Protein 9FVP (pdb70)

Foldseek 3Di:
DVCQPPDLVVLCVVLVVCVVVVNLVSNLVSLLSNLVVPDADDPVSLVSNVVSLCVVLVVLLVVLVVLVVVVVVVCPDCVSVVVSVVSLVVSLVSLVSLLVSVVVPHLVVDDALLSNLSSLLSQLVSLLSVLVPDDDDVNVVSLVSSVVSLVVSQVSCVVHHQLLPLSNLVSLLVVLVSCVPRVVRNVVSLVSLVVSLVSNVVCLVVDDPVSNVSSVVSSVVSVVVNVVSD/DDDPDDD

Radius of gyration: 18.47 Å; Cα contacts (8 Å, |Δi|>4): 265; chains: 2; bounding box: 43×52×44 Å

Structure (mmCIF, N/CA/C/O backbone):
data_9FVP
#
_entry.id   9FVP
#
_cell.length_a   82.304
_cell.length_b   112.491
_cell.length_c   62.612
_cell.angle_alpha   90.00
_cell.angle_beta   90.00
_cell.angle_gamma   90.00
#
_symmetry.space_group_name_H-M   'C 2 2 21'
#
loop_
_entity.id
_entity.type
_entity.pdbx_description
1 polymer '14-3-3 protein sigma'
2 polymer 'Microtubule-associated protein tau'
3 non-polymer 1-(3-bromanyl-4-methyl-phenyl)-2-(4-methylphenyl)imidazole
4 water water
#
loop_
_atom_site.group_PDB
_atom_site.id
_atom_site.type_symbol
_atom_site.label_atom_id
_atom_site.label_alt_id
_atom_site.label_comp_id
_atom_site.label_asym_id
_atom_site.label_entity_id
_atom_site.label_seq_id
_atom_site.pdbx_PDB_ins_code
_atom_site.Cartn_x
_atom_site.Cartn_y
_atom_site.Cartn_z
_atom_site.occupancy
_atom_site.B_iso_or_equiv
_atom_site.auth_seq_id
_atom_site.auth_comp_id
_atom_site.auth_asym_id
_atom_site.auth_atom_id
_atom_site.pdbx_PDB_model_num
ATOM 1 N N . GLY A 1 1 ? 44.051 12.817 -3.353 1.00 53.72 -4 GLY A N 1
ATOM 2 C CA . GLY A 1 1 ? 45.006 12.240 -4.279 1.00 47.29 -4 GLY A CA 1
ATOM 3 C C . GLY A 1 1 ? 44.325 11.537 -5.447 1.00 40.60 -4 GLY A C 1
ATOM 4 O O . GLY A 1 1 ? 44.608 11.892 -6.590 1.00 35.85 -4 GLY A O 1
ATOM 5 N N . ALA A 1 2 ? 43.414 10.582 -5.145 1.00 34.81 -3 ALA A N 1
ATOM 6 C CA . ALA A 1 2 ? 42.992 9.575 -6.108 1.00 34.83 -3 ALA A CA 1
ATOM 7 C C . ALA A 1 2 ? 42.268 10.131 -7.340 1.00 28.25 -3 ALA A C 1
ATOM 8 O O . ALA A 1 2 ? 42.374 9.581 -8.446 1.00 30.53 -3 ALA A O 1
ATOM 10 N N . MET A 1 3 ? 41.558 11.253 -7.164 1.00 25.01 -2 MET A N 1
ATOM 11 C CA . MET A 1 3 ? 40.840 11.861 -8.268 1.00 22.61 -2 MET A CA 1
ATOM 12 C C . MET A 1 3 ? 41.603 13.024 -8.875 1.00 20.32 -2 MET A C 1
ATOM 13 O O . MET A 1 3 ? 41.070 13.781 -9.705 1.00 19.74 -2 MET A O 1
ATOM 18 N N . GLY A 1 4 ? 42.858 13.192 -8.438 1.00 20.51 -1 GLY A N 1
ATOM 19 C CA . GLY A 1 4 ? 43.668 14.306 -8.894 1.00 19.26 -1 GLY A CA 1
ATOM 20 C C . GLY A 1 4 ? 43.876 14.449 -10.400 1.00 20.31 -1 GLY A C 1
ATOM 21 O O . GLY A 1 4 ? 44.098 15.560 -10.916 1.00 19.97 -1 GLY A O 1
ATOM 22 N N . SER A 1 5 ? 43.811 13.311 -11.100 1.00 18.64 0 SER A N 1
ATOM 23 C CA . SER A 1 5 ? 44.044 13.329 -12.540 1.00 17.03 0 SER A CA 1
ATOM 24 C C . SER A 1 5 ? 42.782 13.519 -13.367 1.00 17.10 0 SER A C 1
ATOM 25 O O . SER A 1 5 ? 42.863 13.670 -14.582 1.00 17.67 0 SER A O 1
ATOM 28 N N . MET A 1 6 ? 41.598 13.542 -12.737 1.00 15.22 1 MET A N 1
ATOM 29 C CA . MET A 1 6 ? 40.367 13.642 -13.496 1.00 14.94 1 MET A CA 1
ATOM 30 C C . MET A 1 6 ? 39.915 15.098 -13.534 1.00 14.33 1 MET A C 1
ATOM 31 O O . MET A 1 6 ? 39.972 15.786 -12.510 1.00 16.44 1 MET A O 1
ATOM 36 N N . GLU A 1 7 ? 39.446 15.556 -14.694 1.00 14.74 2 GLU A N 1
ATOM 37 C CA . GLU A 1 7 ? 38.853 16.879 -14.834 1.00 16.26 2 GLU A CA 1
ATOM 38 C C . GLU A 1 7 ? 37.733 17.153 -13.836 1.00 15.02 2 GLU A C 1
ATOM 39 O O . GLU A 1 7 ? 36.920 16.291 -13.550 1.00 14.92 2 GLU A O 1
ATOM 45 N N . ARG A 1 8 ? 37.686 18.380 -13.325 1.00 16.03 3 ARG A N 1
ATOM 46 C CA . ARG A 1 8 ? 36.604 18.778 -12.441 1.00 15.01 3 ARG A CA 1
ATOM 47 C C . ARG A 1 8 ? 35.243 18.484 -13.056 1.00 15.28 3 ARG A C 1
ATOM 48 O O . ARG A 1 8 ? 34.360 17.949 -12.363 1.00 15.08 3 ARG A O 1
ATOM 56 N N . ALA A 1 9 ? 35.028 18.861 -14.327 1.00 15.40 4 ALA A N 1
ATOM 57 C CA . ALA A 1 9 ? 33.734 18.658 -14.960 1.00 16.45 4 ALA A CA 1
ATOM 58 C C . ALA A 1 9 ? 33.389 17.173 -15.058 1.00 14.79 4 ALA A C 1
ATOM 59 O O . ALA A 1 9 ? 32.216 16.811 -14.931 1.00 16.07 4 ALA A O 1
ATOM 61 N N . SER A 1 10 ? 34.387 16.323 -15.305 1.00 14.50 5 SER A N 1
ATOM 62 C CA . SER A 1 10 ? 34.201 14.884 -15.370 1.00 15.06 5 SER A CA 1
ATOM 63 C C . SER A 1 10 ? 33.799 14.322 -14.006 1.00 14.07 5 SER A C 1
ATOM 64 O O . SER A 1 10 ? 32.949 13.434 -13.940 1.00 14.45 5 SER A O 1
ATOM 67 N N . LEU A 1 11 ? 34.427 14.800 -12.944 1.00 14.13 6 LEU A N 1
ATOM 68 C CA . LEU A 1 11 ? 34.051 14.421 -11.581 1.00 13.79 6 LEU A CA 1
ATOM 69 C C . LEU A 1 11 ? 32.592 14.735 -11.295 1.00 14.02 6 LEU A C 1
ATOM 70 O O . LEU A 1 11 ? 31.894 13.922 -10.720 1.00 14.44 6 LEU A O 1
ATOM 75 N N . ILE A 1 12 ? 32.141 15.927 -11.667 1.00 14.78 7 ILE A N 1
ATOM 76 C CA . ILE A 1 12 ? 30.754 16.307 -11.411 1.00 15.29 7 ILE A CA 1
ATOM 77 C C . ILE A 1 12 ? 29.826 15.439 -12.247 1.00 14.64 7 ILE A C 1
ATOM 78 O O . ILE A 1 12 ? 28.808 14.970 -11.735 1.00 14.79 7 ILE A O 1
ATOM 83 N N . GLN A 1 13 ? 30.173 15.256 -13.524 1.00 14.75 8 GLN A N 1
ATOM 84 C CA . GLN A 1 13 ? 29.378 14.377 -14.390 1.00 15.48 8 GLN A CA 1
ATOM 85 C C . GLN A 1 13 ? 29.251 12.958 -13.811 1.00 16.28 8 GLN A C 1
ATOM 86 O O . GLN A 1 13 ? 28.152 12.400 -13.718 1.00 17.11 8 GLN A O 1
ATOM 92 N N . LYS A 1 14 ? 30.363 12.421 -13.321 1.00 15.15 9 LYS A N 1
ATOM 93 C CA . LYS A 1 14 ? 30.362 11.092 -12.741 1.00 14.73 9 LYS A CA 1
ATOM 94 C C . LYS A 1 14 ? 29.635 11.021 -11.402 1.00 14.61 9 LYS A C 1
ATOM 95 O O . LYS A 1 14 ? 28.987 10.010 -11.106 1.00 15.40 9 LYS A O 1
ATOM 101 N N . ALA A 1 15 ? 29.689 12.106 -10.625 1.00 14.53 10 ALA A N 1
ATOM 102 C CA . ALA A 1 15 ? 28.895 12.143 -9.407 1.00 14.08 10 ALA A CA 1
ATOM 103 C C . ALA A 1 15 ? 27.412 12.005 -9.742 1.00 14.89 10 ALA A C 1
ATOM 104 O O . ALA A 1 15 ? 26.675 11.327 -9.027 1.00 14.71 10 ALA A O 1
ATOM 106 N N . LYS A 1 16 ? 26.970 12.683 -10.799 1.00 14.41 11 LYS A N 1
ATOM 107 C CA . LYS A 1 16 ? 25.557 12.595 -11.158 1.00 14.92 11 LYS A CA 1
ATOM 108 C C . LYS A 1 16 ? 25.209 11.182 -11.608 1.00 15.31 11 LYS A C 1
ATOM 109 O O . LYS A 1 16 ? 24.117 10.682 -11.325 1.00 17.14 11 LYS A O 1
ATOM 115 N N . LEU A 1 17 ? 26.096 10.560 -12.394 1.00 15.19 12 LEU A N 1
ATOM 116 C CA . LEU A 1 17 ? 25.902 9.168 -12.810 1.00 16.22 12 LEU A CA 1
ATOM 117 C C . LEU A 1 17 ? 25.840 8.228 -11.609 1.00 17.37 12 LEU A C 1
ATOM 118 O O . LEU A 1 17 ? 24.993 7.369 -11.558 1.00 17.00 12 LEU A O 1
ATOM 123 N N . ALA A 1 18 ? 26.716 8.427 -10.629 1.00 15.57 13 ALA A N 1
ATOM 124 C CA . ALA A 1 18 ? 26.772 7.588 -9.451 1.00 15.17 13 ALA A CA 1
ATOM 125 C C . ALA A 1 18 ? 25.483 7.746 -8.660 1.00 16.68 13 ALA A C 1
ATOM 126 O O . ALA A 1 18 ? 24.955 6.758 -8.128 1.00 17.76 13 ALA A O 1
ATOM 128 N N . GLU A 1 19 ? 24.939 8.961 -8.595 1.00 16.75 14 GLU A N 1
ATOM 129 C CA . GLU A 1 19 ? 23.663 9.191 -7.923 1.00 16.81 14 GLU A CA 1
ATOM 130 C C . GLU A 1 19 ? 22.591 8.334 -8.638 1.00 18.83 14 GLU A C 1
ATOM 131 O O . GLU A 1 19 ? 21.792 7.637 -7.984 1.00 22.02 14 GLU A O 1
ATOM 137 N N . GLN A 1 20 ? 22.538 8.392 -9.969 1.00 19.09 15 GLN A N 1
ATOM 138 C CA . GLN A 1 20 ? 21.518 7.643 -10.699 1.00 20.31 15 GLN A CA 1
ATOM 139 C C . GLN A 1 20 ? 21.648 6.148 -10.439 1.00 20.40 15 GLN A C 1
ATOM 140 O O . GLN A 1 20 ? 20.631 5.433 -10.421 1.00 23.48 15 GLN A O 1
ATOM 146 N N . ALA A 1 21 ? 22.883 5.666 -10.295 1.00 18.40 16 ALA A N 1
ATOM 147 C CA . ALA A 1 21 ? 23.201 4.263 -10.059 1.00 18.21 16 ALA A CA 1
ATOM 148 C C . ALA A 1 21 ? 23.125 3.846 -8.583 1.00 19.49 16 ALA A C 1
ATOM 149 O O . ALA A 1 21 ? 23.380 2.686 -8.265 1.00 21.53 16 ALA A O 1
ATOM 151 N N . GLU A 1 22 ? 22.761 4.780 -7.721 1.00 20.13 17 GLU A N 1
ATOM 152 C CA . GLU A 1 22 ? 22.736 4.565 -6.275 1.00 20.53 17 GLU A CA 1
ATOM 153 C C . GLU A 1 22 ? 24.048 4.069 -5.696 1.00 19.30 17 GLU A C 1
ATOM 154 O O . GLU A 1 22 ? 24.087 3.299 -4.718 1.00 20.65 17 GLU A O 1
ATOM 160 N N . ARG A 1 23 ? 25.145 4.600 -6.264 1.00 17.49 18 ARG A N 1
ATOM 161 C CA . ARG A 1 23 ? 26.497 4.298 -5.849 1.00 17.22 18 ARG A CA 1
ATOM 162 C C . ARG A 1 23 ? 27.017 5.497 -5.061 1.00 17.21 18 ARG A C 1
ATOM 163 O O . ARG A 1 23 ? 27.853 6.284 -5.514 1.00 16.78 18 ARG A O 1
ATOM 171 N N . TYR A 1 24 ? 26.528 5.628 -3.832 1.00 16.66 19 TYR A N 1
ATOM 172 C CA . TYR A 1 24 ? 26.836 6.821 -3.066 1.00 16.03 19 TYR A CA 1
ATOM 173 C C . TYR A 1 24 ? 28.278 6.957 -2.572 1.00 16.00 19 TYR A C 1
ATOM 174 O O . TYR A 1 24 ? 28.775 8.063 -2.434 1.00 15.31 19 TYR A O 1
ATOM 183 N N . GLU A 1 25 ? 28.972 5.842 -2.290 1.00 15.72 20 GLU A N 1
ATOM 184 C CA . GLU A 1 25 ? 30.372 5.878 -1.900 1.00 17.00 20 GLU A CA 1
ATOM 185 C C . GLU A 1 25 ? 31.131 6.503 -3.088 1.00 15.31 20 GLU A C 1
ATOM 186 O O . GLU A 1 25 ? 31.985 7.364 -2.894 1.00 15.46 20 GLU A O 1
ATOM 192 N N . ASP A 1 26 ? 30.869 6.014 -4.302 1.00 14.77 21 ASP A N 1
ATOM 193 C CA . ASP A 1 26 ? 31.529 6.569 -5.484 1.00 14.19 21 ASP A CA 1
ATOM 194 C C . ASP A 1 26 ? 31.177 8.047 -5.643 1.00 14.43 21 ASP A C 1
ATOM 195 O O . ASP A 1 26 ? 32.017 8.893 -5.962 1.00 14.86 21 ASP A O 1
ATOM 200 N N . MET A 1 27 ? 29.896 8.355 -5.467 1.00 14.26 22 MET A N 1
ATOM 201 C CA . MET A 1 27 ? 29.461 9.740 -5.584 1.00 14.17 22 MET A CA 1
ATOM 202 C C . MET A 1 27 ? 30.264 10.650 -4.663 1.00 14.51 22 MET A C 1
ATOM 203 O O . MET A 1 27 ? 30.685 11.734 -5.042 1.00 12.80 22 MET A O 1
ATOM 208 N N . ALA A 1 28 ? 30.414 10.237 -3.412 1.00 13.84 23 ALA A N 1
ATOM 209 C CA . ALA A 1 28 ? 31.122 11.011 -2.412 1.00 13.92 23 ALA A CA 1
ATOM 210 C C . ALA A 1 28 ? 32.591 11.177 -2.789 1.00 14.56 23 ALA A C 1
ATOM 211 O O . ALA A 1 28 ? 33.133 12.270 -2.671 1.00 14.61 23 ALA A O 1
ATOM 213 N N . ALA A 1 29 ? 33.226 10.116 -3.302 1.00 13.52 24 ALA A N 1
ATOM 214 C CA . ALA A 1 29 ? 34.612 10.194 -3.732 1.00 14.99 24 ALA A CA 1
ATOM 215 C C . ALA A 1 29 ? 34.782 11.161 -4.901 1.00 15.25 24 ALA A C 1
ATOM 216 O O . ALA A 1 29 ? 35.735 11.946 -4.948 1.00 14.42 24 ALA A O 1
ATOM 218 N N . PHE A 1 30 ? 33.842 11.140 -5.843 1.00 13.76 25 PHE A N 1
ATOM 219 C CA . PHE A 1 30 ? 33.866 12.064 -6.959 1.00 14.11 25 PHE A CA 1
ATOM 220 C C . PHE A 1 30 ? 33.728 13.506 -6.464 1.00 14.76 25 PHE A C 1
ATOM 221 O O . PHE A 1 30 ? 34.449 14.407 -6.941 1.00 14.10 25 PHE A O 1
ATOM 229 N N . MET A 1 31 ? 32.739 13.745 -5.579 1.00 13.83 26 MET A N 1
ATOM 230 C CA . MET A 1 31 ? 32.543 15.107 -5.090 1.00 14.07 26 MET A CA 1
ATOM 231 C C . MET A 1 31 ? 33.710 15.593 -4.223 1.00 13.25 26 MET A C 1
ATOM 232 O O . MET A 1 31 ? 34.021 16.789 -4.243 1.00 15.09 26 MET A O 1
ATOM 237 N N . LYS A 1 32 ? 34.326 14.725 -3.413 1.00 13.90 27 LYS A N 1
ATOM 238 C CA . LYS A 1 32 ? 35.533 15.092 -2.688 1.00 14.72 27 LYS A CA 1
ATOM 239 C C . LYS A 1 32 ? 36.606 15.519 -3.689 1.00 15.07 27 LYS A C 1
ATOM 240 O O . LYS A 1 32 ? 37.244 16.532 -3.479 1.00 15.99 27 LYS A O 1
ATOM 246 N N . GLY A 1 33 ? 36.781 14.735 -4.755 1.00 15.59 28 GLY A N 1
ATOM 247 C CA . GLY A 1 33 ? 37.732 15.086 -5.782 1.00 14.09 28 GLY A CA 1
ATOM 248 C C . GLY A 1 33 ? 37.438 16.467 -6.338 1.00 14.40 28 GLY A C 1
ATOM 249 O O . GLY A 1 33 ? 38.336 17.276 -6.571 1.00 15.80 28 GLY A O 1
ATOM 250 N N . ALA A 1 34 ? 36.153 16.748 -6.583 1.00 13.48 29 ALA A N 1
ATOM 251 C CA . ALA A 1 34 ? 35.789 18.034 -7.152 1.00 14.14 29 ALA A CA 1
ATOM 252 C C . ALA A 1 34 ? 36.101 19.175 -6.195 1.00 14.48 29 ALA A C 1
ATOM 253 O O . ALA A 1 34 ? 36.619 20.215 -6.594 1.00 15.15 29 ALA A O 1
ATOM 255 N N . VAL A 1 35 ? 35.791 18.991 -4.907 1.00 14.45 30 VAL A N 1
ATOM 256 C CA . VAL A 1 35 ? 36.097 20.012 -3.908 1.00 14.88 30 VAL A CA 1
ATOM 257 C C . VAL A 1 35 ? 37.599 20.265 -3.878 1.00 15.27 30 VAL A C 1
ATOM 258 O O . VAL A 1 35 ? 38.038 21.416 -3.809 1.00 17.05 30 VAL A O 1
ATOM 262 N N . GLU A 1 36 ? 38.392 19.189 -3.970 1.00 15.16 31 GLU A N 1
ATOM 263 C CA . GLU A 1 36 ? 39.844 19.315 -3.860 1.00 15.78 31 GLU A CA 1
ATOM 264 C C . GLU A 1 36 ? 40.459 19.998 -5.072 1.00 16.52 31 GLU A C 1
ATOM 265 O O . GLU A 1 36 ? 41.616 20.397 -5.035 1.00 16.31 31 GLU A O 1
ATOM 271 N N . LYS A 1 37 ? 39.687 20.279 -6.108 1.00 15.57 32 LYS A N 1
ATOM 272 C CA . LYS A 1 37 ? 40.182 21.104 -7.199 1.00 15.08 32 LYS A CA 1
ATOM 273 C C . LYS A 1 37 ? 40.375 22.557 -6.799 1.00 16.03 32 LYS A C 1
ATOM 274 O O . LYS A 1 37 ? 41.060 23.308 -7.485 1.00 17.35 32 LYS A O 1
ATOM 280 N N . GLY A 1 38 ? 39.723 22.954 -5.697 1.00 16.55 33 GLY A N 1
ATOM 281 C CA . GLY A 1 38 ? 40.025 24.243 -5.082 1.00 16.75 33 GLY A CA 1
ATOM 282 C C . GLY A 1 38 ? 39.083 25.378 -5.464 1.00 18.94 33 GLY A C 1
ATOM 283 O O . GLY A 1 38 ? 39.188 26.472 -4.896 1.00 19.95 33 GLY A O 1
ATOM 284 N N . GLU A 1 39 ? 38.195 25.151 -6.427 1.00 17.67 34 GLU A N 1
ATOM 285 C CA . GLU A 1 39 ? 37.221 26.161 -6.787 1.00 17.95 34 GLU A CA 1
ATOM 286 C C . GLU A 1 39 ? 35.977 26.061 -5.911 1.00 18.38 34 GLU A C 1
ATOM 287 O O . GLU A 1 39 ? 35.629 24.985 -5.437 1.00 19.48 34 GLU A O 1
ATOM 293 N N . GLU A 1 40 ? 35.267 27.181 -5.796 1.00 19.32 35 GLU A N 1
ATOM 294 C CA . GLU A 1 40 ? 33.985 27.244 -5.107 1.00 18.75 35 GLU A CA 1
ATOM 295 C C . GLU A 1 40 ? 33.021 26.290 -5.815 1.00 18.38 35 GLU A C 1
ATOM 296 O O . GLU A 1 40 ? 33.191 25.938 -6.985 1.00 18.55 35 GLU A O 1
ATOM 302 N N . LEU A 1 41 ? 32.017 25.841 -5.070 1.00 16.55 36 LEU A N 1
ATOM 303 C CA . LEU A 1 41 ? 30.978 25.001 -5.620 1.00 17.02 36 LEU A CA 1
ATOM 304 C C . LEU A 1 41 ? 29.747 25.840 -5.930 1.00 16.45 36 LEU A C 1
ATOM 305 O O . LEU A 1 41 ? 29.340 26.725 -5.157 1.00 17.54 36 LEU A O 1
ATOM 310 N N . SER A 1 42 ? 29.101 25.512 -7.028 1.00 15.82 37 SER A N 1
ATOM 311 C CA . SER A 1 42 ? 27.825 26.102 -7.341 1.00 15.46 37 SER A CA 1
ATOM 312 C C . SER A 1 42 ? 26.727 25.514 -6.449 1.00 15.50 37 SER A C 1
ATOM 313 O O . SER A 1 42 ? 26.889 24.520 -5.759 1.00 14.90 37 SER A O 1
ATOM 316 N N . CYS A 1 43 ? 25.508 26.038 -6.566 1.00 15.19 38 CYS A N 1
ATOM 317 C CA . CYS A 1 43 ? 24.386 25.542 -5.816 1.00 16.08 38 CYS A CA 1
ATOM 318 C C . CYS A 1 43 ? 24.116 24.066 -6.085 1.00 15.01 38 CYS A C 1
ATOM 319 O O . CYS A 1 43 ? 23.960 23.251 -5.157 1.00 17.30 38 CYS A O 1
ATOM 322 N N . GLU A 1 44 ? 24.076 23.692 -7.359 1.00 15.46 39 GLU A N 1
ATOM 323 C CA . GLU A 1 44 ? 23.862 22.293 -7.731 1.00 17.60 39 GLU A CA 1
ATOM 324 C C . GLU A 1 44 ? 24.981 21.413 -7.194 1.00 14.97 39 GLU A C 1
ATOM 325 O O . GLU A 1 44 ? 24.731 20.317 -6.694 1.00 14.59 39 GLU A O 1
ATOM 331 N N . GLU A 1 45 ? 26.229 21.881 -7.279 1.00 13.77 40 GLU A N 1
ATOM 332 C CA . GLU A 1 45 ? 27.357 21.091 -6.809 1.00 13.82 40 GLU A CA 1
ATOM 333 C C . GLU A 1 45 ? 27.312 20.895 -5.285 1.00 14.44 40 GLU A C 1
ATOM 334 O O . GLU A 1 45 ? 27.672 19.829 -4.777 1.00 15.21 40 GLU A O 1
ATOM 340 N N . ARG A 1 46 ? 26.912 21.942 -4.561 1.00 14.10 41 ARG A N 1
ATOM 341 C CA . ARG A 1 46 ? 26.795 21.800 -3.109 1.00 15.86 41 ARG A CA 1
ATOM 342 C C . ARG A 1 46 ? 25.769 20.736 -2.767 1.00 15.16 41 ARG A C 1
ATOM 343 O O . ARG A 1 46 ? 25.947 19.947 -1.832 1.00 15.06 41 ARG A O 1
ATOM 351 N N . ASN A 1 47 ? 24.660 20.741 -3.487 1.00 15.25 42 ASN A N 1
ATOM 352 C CA . ASN A 1 47 ? 23.644 19.729 -3.255 1.00 16.48 42 ASN A CA 1
ATOM 353 C C . ASN A 1 47 ? 24.191 18.336 -3.564 1.00 16.37 42 ASN A C 1
ATOM 354 O O . ASN A 1 47 ? 23.834 17.416 -2.847 1.00 16.35 42 ASN A O 1
ATOM 359 N N . LEU A 1 48 ? 25.019 18.170 -4.607 1.00 14.42 43 LEU A N 1
ATOM 360 C CA . LEU A 1 48 ? 25.547 16.849 -4.891 1.00 14.43 43 LEU A CA 1
ATOM 361 C C . LEU A 1 48 ? 26.449 16.380 -3.755 1.00 14.70 43 LEU A C 1
ATOM 362 O O . LEU A 1 48 ? 26.445 15.196 -3.402 1.00 15.82 43 LEU A O 1
ATOM 367 N N . LEU A 1 49 ? 27.276 17.275 -3.227 1.00 14.54 44 LEU A N 1
ATOM 368 C CA . LEU A 1 49 ? 28.200 16.944 -2.148 1.00 15.58 44 LEU A CA 1
ATOM 369 C C . LEU A 1 49 ? 27.392 16.461 -0.948 1.00 15.85 44 LEU A C 1
ATOM 370 O O . LEU A 1 49 ? 27.741 15.472 -0.299 1.00 14.78 44 LEU A O 1
ATOM 375 N N . SER A 1 50 ? 26.322 17.211 -0.652 1.00 14.79 45 SER A N 1
ATOM 376 C CA . SER A 1 50 ? 25.499 16.910 0.502 1.00 15.93 45 SER A CA 1
ATOM 377 C C . SER A 1 50 ? 24.750 15.588 0.363 1.00 14.88 45 SER A C 1
ATOM 378 O O . SER A 1 50 ? 24.816 14.761 1.271 1.00 16.35 45 SER A O 1
ATOM 381 N N . VAL A 1 51 ? 24.157 15.338 -0.793 1.00 14.71 46 VAL A N 1
ATOM 382 C CA . VAL A 1 51 ? 23.468 14.076 -1.042 1.00 14.71 46 VAL A CA 1
ATOM 383 C C . VAL A 1 51 ? 24.407 12.872 -0.900 1.00 14.84 46 VAL A C 1
ATOM 384 O O . VAL A 1 51 ? 24.086 11.852 -0.288 1.00 16.06 46 VAL A O 1
ATOM 388 N N . ALA A 1 52 ? 25.616 13.005 -1.442 1.00 13.54 47 ALA A N 1
ATOM 389 C CA . ALA A 1 52 ? 26.552 11.904 -1.447 1.00 13.80 47 ALA A CA 1
ATOM 390 C C . ALA A 1 52 ? 26.864 11.504 -0.013 1.00 13.70 47 ALA A C 1
ATOM 391 O O . ALA A 1 52 ? 26.699 10.340 0.369 1.00 14.38 47 ALA A O 1
ATOM 393 N N . TYR A 1 53 ? 27.360 12.455 0.765 1.00 14.20 48 TYR A N 1
ATOM 394 C CA . TYR A 1 53 ? 27.789 12.141 2.120 1.00 13.93 48 TYR A CA 1
ATOM 395 C C . TYR A 1 53 ? 26.619 11.803 3.041 1.00 14.57 48 TYR A C 1
ATOM 396 O O . TYR A 1 53 ? 26.768 10.943 3.891 1.00 15.86 48 TYR A O 1
ATOM 405 N N . LYS A 1 54 ? 25.462 12.411 2.846 1.00 14.49 49 LYS A N 1
ATOM 406 C CA . LYS A 1 54 ? 24.328 12.043 3.692 1.00 16.58 49 LYS A CA 1
ATOM 407 C C . LYS A 1 54 ? 23.982 10.573 3.503 1.00 16.76 49 LYS A C 1
ATOM 408 O O . LYS A 1 54 ? 23.635 9.879 4.450 1.00 16.36 49 LYS A O 1
ATOM 414 N N . ASN A 1 55 ? 23.983 10.070 2.274 1.00 14.70 50 ASN A N 1
ATOM 415 C CA . ASN A 1 55 ? 23.724 8.665 2.025 1.00 15.87 50 ASN A CA 1
ATOM 416 C C . ASN A 1 55 ? 24.789 7.774 2.631 1.00 16.39 50 ASN A C 1
ATOM 417 O O . ASN A 1 55 ? 24.446 6.768 3.247 1.00 18.27 50 ASN A O 1
ATOM 422 N N . VAL A 1 56 ? 26.075 8.115 2.455 1.00 14.88 51 VAL A N 1
ATOM 423 C CA . VAL A 1 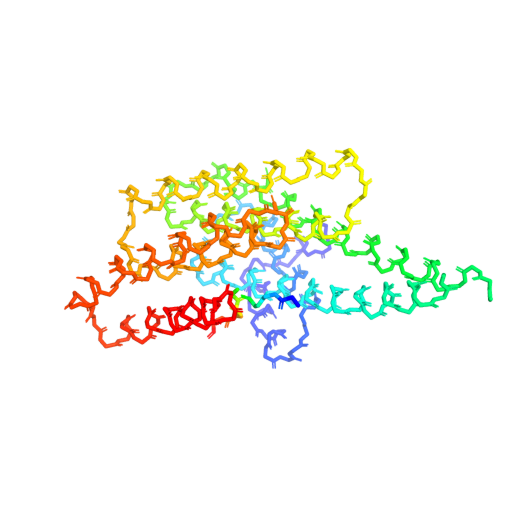56 ? 27.127 7.291 3.045 1.00 13.96 51 VAL A CA 1
ATOM 424 C C . VAL A 1 56 ? 26.998 7.222 4.563 1.00 15.55 51 VAL A C 1
ATOM 425 O O . VAL A 1 56 ? 26.961 6.124 5.128 1.00 16.71 51 VAL A O 1
ATOM 429 N N . VAL A 1 57 ? 26.894 8.384 5.221 1.00 14.93 52 VAL A N 1
ATOM 430 C CA . VAL A 1 57 ? 26.912 8.365 6.669 1.00 14.75 52 VAL A CA 1
ATOM 431 C C . VAL A 1 57 ? 25.585 7.799 7.133 1.00 17.23 52 VAL A C 1
ATOM 432 O O . VAL A 1 57 ? 25.508 7.238 8.219 1.00 18.11 52 VAL A O 1
ATOM 436 N N . GLY A 1 58 ? 24.506 7.975 6.359 1.00 17.49 53 GLY A N 1
ATOM 437 C CA . GLY A 1 58 ? 23.216 7.469 6.785 1.00 19.23 53 GLY A CA 1
ATOM 438 C C . GLY A 1 58 ? 23.208 5.947 6.931 1.00 19.34 53 GLY A C 1
ATOM 439 O O . GLY A 1 58 ? 22.707 5.449 7.929 1.00 20.68 53 GLY A O 1
ATOM 440 N N . GLY A 1 59 ? 23.814 5.239 5.984 1.00 18.68 54 GLY A N 1
ATOM 441 C CA . GLY A 1 59 ? 24.027 3.807 6.063 1.00 18.54 54 GLY A CA 1
ATOM 442 C C . GLY A 1 59 ? 24.844 3.442 7.298 1.00 17.60 54 GLY A C 1
ATOM 443 O O . GLY A 1 59 ? 24.524 2.446 7.973 1.00 18.82 54 GLY A O 1
ATOM 444 N N . GLN A 1 60 ? 25.911 4.206 7.557 1.00 16.85 55 GLN A N 1
ATOM 445 C CA . GLN A 1 60 ? 26.811 3.876 8.653 1.00 15.95 55 GLN A CA 1
ATOM 446 C C . GLN A 1 60 ? 26.066 4.053 9.975 1.00 16.12 55 GLN A C 1
ATOM 447 O O . GLN A 1 60 ? 26.196 3.248 10.908 1.00 16.43 55 GLN A O 1
ATOM 453 N N . ARG A 1 61 ? 25.314 5.156 10.069 1.00 15.71 56 ARG A N 1
ATOM 454 C CA . ARG A 1 61 ? 24.595 5.454 11.295 1.00 15.66 56 ARG A CA 1
ATOM 455 C C . ARG A 1 61 ? 23.549 4.368 11.554 1.00 16.27 56 ARG A C 1
ATOM 456 O O . ARG A 1 61 ? 23.345 3.994 12.699 1.00 15.92 56 ARG A O 1
ATOM 464 N N . ALA A 1 62 ? 22.831 3.944 10.513 1.00 16.28 57 ALA A N 1
ATOM 465 C CA . ALA A 1 62 ? 21.823 2.918 10.678 1.00 17.37 57 ALA A CA 1
ATOM 466 C C . ALA A 1 62 ? 22.456 1.620 11.172 1.00 17.99 57 ALA A C 1
ATOM 467 O O . ALA A 1 62 ? 21.913 0.974 12.061 1.00 19.01 57 ALA A O 1
ATOM 469 N N . ALA A 1 63 ? 23.630 1.265 10.631 1.00 17.83 58 ALA A N 1
ATOM 470 C CA . ALA A 1 63 ? 24.320 0.049 11.048 1.00 17.24 58 ALA A CA 1
ATOM 471 C C . ALA A 1 63 ? 24.806 0.163 12.492 1.00 17.81 58 ALA A C 1
ATOM 472 O O . ALA A 1 63 ? 24.650 -0.751 13.294 1.00 17.73 58 ALA A O 1
ATOM 474 N N . TRP A 1 64 ? 25.377 1.314 12.839 1.00 17.10 59 TRP A N 1
ATOM 475 C CA . TRP A 1 64 ? 25.837 1.598 14.186 1.00 16.53 59 TRP A CA 1
ATOM 476 C C . TRP A 1 64 ? 24.707 1.403 15.195 1.00 16.81 59 TRP A C 1
ATOM 477 O O . TRP A 1 64 ? 24.911 0.849 16.280 1.00 17.63 59 TRP A O 1
ATOM 488 N N . ARG A 1 65 ? 23.523 1.941 14.876 1.00 17.54 60 ARG A N 1
ATOM 489 C CA . ARG A 1 65 ? 22.412 1.807 15.806 1.00 18.04 60 ARG A CA 1
ATOM 490 C C . ARG A 1 65 ? 21.979 0.356 16.001 1.00 19.71 60 ARG A C 1
ATOM 491 O O . ARG A 1 65 ? 21.634 -0.039 17.125 1.00 20.56 60 ARG A O 1
ATOM 499 N N . VAL A 1 66 ? 21.943 -0.418 14.914 1.00 18.56 61 VAL A N 1
ATOM 500 C CA . VAL A 1 66 ? 21.613 -1.831 14.998 1.00 19.31 61 VAL A CA 1
ATOM 501 C C . VAL A 1 66 ? 22.604 -2.507 15.935 1.00 18.98 61 VAL A C 1
ATOM 502 O O . VAL A 1 66 ? 22.175 -3.218 16.859 1.00 20.89 61 VAL A O 1
ATOM 506 N N . LEU A 1 67 ? 23.902 -2.249 15.729 1.00 16.89 62 LEU A N 1
ATOM 507 C CA . LEU A 1 67 ? 24.942 -2.899 16.522 1.00 17.45 62 LEU A CA 1
ATOM 508 C C . LEU A 1 67 ? 24.941 -2.460 17.978 1.00 20.74 62 LEU A C 1
ATOM 509 O O . LEU A 1 67 ? 25.124 -3.290 18.864 1.00 19.93 62 LEU A O 1
ATOM 514 N N A SER A 1 68 ? 24.735 -1.160 18.199 0.50 19.48 63 SER A N 1
ATOM 515 N N B SER A 1 68 ? 24.776 -1.160 18.220 0.50 19.59 63 SER A N 1
ATOM 516 C CA A SER A 1 68 ? 24.690 -0.595 19.541 0.50 20.08 63 SER A CA 1
ATOM 517 C CA B SER A 1 68 ? 24.689 -0.641 19.581 0.50 20.03 63 SER A CA 1
ATOM 518 C C A SER A 1 68 ? 23.546 -1.212 20.340 0.50 21.17 63 SER A C 1
ATOM 519 C C B SER A 1 68 ? 23.543 -1.279 20.351 0.50 21.19 63 SER A C 1
ATOM 520 O O A SER A 1 68 ? 23.692 -1.463 21.533 0.50 21.90 63 SER A O 1
ATOM 521 O O B SER A 1 68 ? 23.675 -1.606 21.525 0.50 22.07 63 SER A O 1
ATOM 526 N N . SER A 1 69 ? 22.431 -1.479 19.661 1.00 20.84 64 SER A N 1
ATOM 527 C CA . SER A 1 69 ? 21.270 -2.041 20.327 1.00 22.97 64 SER A CA 1
ATOM 528 C C . SER A 1 69 ? 21.556 -3.484 20.730 1.00 25.45 64 SER A C 1
ATOM 529 O O . SER A 1 69 ? 21.236 -3.895 21.841 1.00 25.16 64 SER A O 1
ATOM 532 N N . ILE A 1 70 ? 22.189 -4.237 19.833 1.00 22.68 65 ILE A N 1
ATOM 533 C CA . ILE A 1 70 ? 22.556 -5.618 20.164 1.00 22.84 65 ILE A CA 1
ATOM 534 C C . ILE A 1 70 ? 23.536 -5.624 21.343 1.00 25.63 65 ILE A C 1
ATOM 535 O O . ILE A 1 70 ? 23.439 -6.456 22.268 1.00 26.48 65 ILE A O 1
ATOM 540 N N . GLU A 1 71 ? 24.491 -4.681 21.331 1.00 21.63 66 GLU A N 1
ATOM 541 C CA . GLU A 1 71 ? 25.526 -4.566 22.341 1.00 22.45 66 GLU A CA 1
ATOM 542 C C . GLU A 1 71 ? 24.863 -4.262 23.687 1.00 29.24 66 GLU A C 1
ATOM 543 O O . GLU A 1 71 ? 25.160 -4.923 24.692 1.00 29.60 66 GLU A O 1
ATOM 549 N N . GLN A 1 72 ? 23.885 -3.347 23.678 1.00 27.29 67 GLN A N 1
ATOM 550 C CA . GLN A 1 72 ? 23.235 -2.972 24.930 1.00 35.22 67 GLN A CA 1
ATOM 551 C C . GLN A 1 72 ? 22.462 -4.155 25.500 1.00 35.62 67 GLN A C 1
ATOM 552 O O . GLN A 1 72 ? 22.498 -4.399 26.706 1.00 36.54 67 GLN A O 1
ATOM 558 N N . LYS A 1 73 ? 21.780 -4.900 24.642 1.00 34.32 68 LYS A N 1
ATOM 559 C CA . LYS A 1 73 ? 21.044 -6.073 25.081 1.00 40.08 68 LYS A CA 1
ATOM 560 C C . LYS A 1 73 ? 21.937 -7.196 25.583 1.00 42.10 68 LYS A C 1
ATOM 561 O O . LYS A 1 73 ? 21.494 -8.016 26.387 1.00 46.37 68 LYS A O 1
ATOM 567 N N . SER A 1 74 ? 23.190 -7.228 25.123 1.00 39.06 69 SER A N 1
ATOM 568 C CA . SER A 1 74 ? 24.149 -8.181 25.648 1.00 41.16 69 SER A CA 1
ATOM 569 C C . SER A 1 74 ? 24.571 -7.860 27.080 1.00 42.73 69 SER A C 1
ATOM 570 O O . SER A 1 74 ? 25.142 -8.726 27.726 1.00 44.89 69 SER A O 1
ATOM 573 N N . ASN A 1 75 ? 24.290 -6.644 27.580 1.00 46.75 70 ASN A N 1
ATOM 574 C CA . ASN A 1 75 ? 24.717 -6.218 28.911 1.00 47.61 70 ASN A CA 1
ATOM 575 C C . ASN A 1 75 ? 23.637 -6.186 30.013 1.00 46.75 70 ASN A C 1
ATOM 576 O O . ASN A 1 75 ? 22.472 -6.554 29.806 1.00 47.19 70 ASN A O 1
ATOM 581 N N . LYS A 1 82 ? 28.361 -13.689 26.070 1.00 50.55 77 LYS A N 1
ATOM 582 C CA . LYS A 1 82 ? 29.161 -13.814 24.860 1.00 49.35 77 LYS A CA 1
ATOM 583 C C . LYS A 1 82 ? 30.437 -12.991 25.013 1.00 54.49 77 LYS A C 1
ATOM 584 O O . LYS A 1 82 ? 30.638 -12.313 26.034 1.00 59.67 77 LYS A O 1
ATOM 590 N N . GLY A 1 83 ? 31.283 -13.074 23.968 1.00 42.48 78 GLY A N 1
ATOM 591 C CA . GLY A 1 83 ? 32.615 -12.484 23.968 1.00 34.08 78 GLY A CA 1
ATOM 592 C C . GLY A 1 83 ? 32.695 -11.114 23.304 1.00 27.82 78 GLY A C 1
ATOM 593 O O . GLY A 1 83 ? 31.714 -10.396 23.263 1.00 25.67 78 GLY A O 1
ATOM 594 N N . PRO A 1 84 ? 33.870 -10.740 22.756 1.00 22.43 79 PRO A N 1
ATOM 595 C CA . PRO A 1 84 ? 34.119 -9.362 22.355 1.00 20.96 79 PRO A CA 1
ATOM 596 C C . PRO A 1 84 ? 33.597 -8.924 20.979 1.00 19.87 79 PRO A C 1
ATOM 597 O O . PRO A 1 84 ? 33.747 -7.765 20.600 1.00 18.29 79 PRO A O 1
ATOM 601 N N . GLU A 1 85 ? 32.980 -9.830 20.236 1.00 19.30 80 GLU A N 1
ATOM 602 C CA . GLU A 1 85 ? 32.719 -9.606 18.815 1.00 17.76 80 GLU A CA 1
ATOM 603 C C . GLU A 1 85 ? 31.746 -8.457 18.536 1.00 18.04 80 GLU A C 1
ATOM 604 O O . GLU A 1 85 ? 31.984 -7.673 17.599 1.00 18.19 80 GLU A O 1
ATOM 610 N N . VAL A 1 86 ? 30.643 -8.365 19.290 1.00 18.67 81 VAL A N 1
ATOM 611 C CA . VAL A 1 86 ? 29.665 -7.326 19.034 1.00 20.57 81 VAL A CA 1
ATOM 612 C C . VAL A 1 86 ? 30.318 -5.968 19.266 1.00 20.15 81 VAL A C 1
ATOM 613 O O . VAL A 1 86 ? 30.255 -5.042 18.431 1.00 17.93 81 VAL A O 1
ATOM 617 N N . ARG A 1 87 ? 31.006 -5.845 20.406 1.00 18.42 82 ARG A N 1
ATOM 618 C CA . ARG A 1 87 ? 31.701 -4.596 20.695 1.00 18.70 82 ARG A CA 1
ATOM 619 C C . ARG A 1 87 ? 32.738 -4.267 19.640 1.00 17.02 82 ARG A C 1
ATOM 620 O O . ARG A 1 87 ? 32.854 -3.127 19.183 1.00 16.91 82 ARG A O 1
ATOM 628 N N . GLU A 1 88 ? 33.533 -5.267 19.213 1.00 16.60 83 GLU A N 1
ATOM 629 C CA . GLU A 1 88 ? 34.552 -5.046 18.209 1.00 16.38 83 GLU A CA 1
ATOM 630 C C . GLU A 1 88 ? 33.950 -4.543 16.908 1.00 15.81 83 GLU A C 1
ATOM 631 O O . GLU A 1 88 ? 34.516 -3.661 16.285 1.00 16.97 83 GLU A O 1
ATOM 637 N N . TYR A 1 89 ? 32.842 -5.151 16.495 1.00 14.78 84 TYR A N 1
ATOM 638 C CA . TYR A 1 89 ? 32.295 -4.817 15.182 1.00 15.11 84 TYR A CA 1
ATOM 639 C C . TYR A 1 89 ? 31.601 -3.445 15.264 1.00 16.73 84 TYR A C 1
ATOM 640 O O . TYR A 1 89 ? 31.706 -2.638 14.327 1.00 17.98 84 TYR A O 1
ATOM 649 N N . ARG A 1 90 ? 30.913 -3.178 16.382 1.00 15.85 85 ARG A N 1
ATOM 650 C CA . ARG A 1 90 ? 30.375 -1.844 16.616 1.00 16.01 85 ARG A CA 1
ATOM 651 C C . ARG A 1 90 ? 31.477 -0.802 16.551 1.00 17.22 85 ARG A C 1
ATOM 652 O O . ARG A 1 90 ? 31.316 0.249 15.922 1.00 17.25 85 ARG A O 1
ATOM 660 N N . LYS A 1 91 ? 32.604 -1.082 17.189 1.00 16.05 86 LYS A N 1
ATOM 661 C CA . LYS A 1 91 ? 33.742 -0.192 17.135 1.00 17.69 86 LYS A CA 1
ATOM 662 C C . LYS A 1 91 ? 34.240 0.017 15.715 1.00 16.69 86 LYS A C 1
ATOM 663 O O . LYS A 1 91 ? 34.618 1.119 15.332 1.00 18.68 86 LYS A O 1
ATOM 669 N N . LYS A 1 92 ? 34.259 -1.040 14.917 1.00 16.80 87 LYS A N 1
ATOM 670 C CA . LYS A 1 92 ? 34.749 -0.935 13.556 1.00 18.70 87 LYS A CA 1
ATOM 671 C C . LYS A 1 92 ? 33.853 0.013 12.756 1.00 18.45 87 LYS A C 1
ATOM 672 O O . LYS A 1 92 ? 34.351 0.883 12.049 1.00 17.94 87 LYS A O 1
ATOM 678 N N . VAL A 1 93 ? 32.542 -0.195 12.834 1.00 16.29 88 VAL A N 1
ATOM 679 C CA . VAL A 1 93 ? 31.600 0.655 12.115 1.00 16.11 88 VAL A CA 1
ATOM 680 C C . VAL A 1 93 ? 31.719 2.084 12.634 1.00 16.92 88 VAL A C 1
ATOM 681 O O . VAL A 1 93 ? 31.766 3.033 11.843 1.00 15.77 88 VAL A O 1
ATOM 685 N N . GLU A 1 94 ? 31.837 2.261 13.956 1.00 15.52 89 GLU A N 1
ATOM 686 C CA . GLU A 1 94 ? 31.969 3.584 14.545 1.00 15.43 89 GLU A CA 1
ATOM 687 C C . GLU A 1 94 ? 33.199 4.334 14.036 1.00 17.10 89 GLU A C 1
ATOM 688 O O . GLU A 1 94 ? 33.163 5.528 13.726 1.00 16.49 89 GLU A O 1
ATOM 694 N N . THR A 1 95 ? 34.348 3.639 13.962 1.00 16.62 90 THR A N 1
ATOM 695 C CA . THR A 1 95 ? 35.544 4.279 13.467 1.00 16.15 90 THR A CA 1
ATOM 696 C C . THR A 1 95 ? 35.371 4.710 12.009 1.00 15.16 90 THR A C 1
ATOM 697 O O . THR A 1 95 ? 35.876 5.753 11.604 1.00 17.20 90 THR A O 1
ATOM 701 N N . GLU A 1 96 ? 34.727 3.876 11.195 1.00 16.60 91 GLU A N 1
ATOM 702 C CA . GLU A 1 96 ? 34.514 4.168 9.783 1.00 16.60 91 GLU A CA 1
ATOM 703 C C . GLU A 1 96 ? 33.621 5.405 9.637 1.00 17.21 91 GLU A C 1
ATOM 704 O O . GLU A 1 96 ? 33.934 6.321 8.855 1.00 17.51 91 GLU A O 1
ATOM 710 N N . LEU A 1 97 ? 32.576 5.429 10.472 1.00 16.10 92 LEU A N 1
ATOM 711 C CA . LEU A 1 97 ? 31.678 6.593 10.511 1.00 18.19 92 LEU A CA 1
ATOM 712 C C . LEU A 1 97 ? 32.438 7.857 10.887 1.00 17.52 92 LEU A C 1
ATOM 713 O O . LEU A 1 97 ? 32.263 8.921 10.266 1.00 16.69 92 LEU A O 1
ATOM 718 N N . GLN A 1 98 ? 33.252 7.800 11.943 1.00 16.15 93 GLN A N 1
ATOM 719 C CA . GLN A 1 98 ? 34.006 8.951 12.402 1.00 16.94 93 GLN A CA 1
ATOM 720 C C . GLN A 1 98 ? 34.923 9.411 11.282 1.00 16.81 93 GLN A C 1
ATOM 721 O O . GLN A 1 98 ? 35.149 10.584 11.084 1.00 18.05 93 GLN A O 1
ATOM 727 N N . GLY A 1 99 ? 35.449 8.447 10.534 1.00 16.52 94 GLY A N 1
ATOM 728 C CA . GLY A 1 99 ? 36.331 8.809 9.445 1.00 17.40 94 GLY A CA 1
ATOM 729 C C . GLY A 1 99 ? 35.659 9.609 8.338 1.00 17.87 94 GLY A C 1
ATOM 730 O O . GLY A 1 99 ? 36.241 10.548 7.808 1.00 18.67 94 GLY A O 1
ATOM 731 N N . VAL A 1 100 ? 34.444 9.217 7.993 1.00 16.20 95 VAL A N 1
ATOM 732 C CA . VAL A 1 100 ? 33.666 9.915 6.982 1.00 16.42 95 VAL A CA 1
ATOM 733 C C . VAL A 1 100 ? 33.332 11.322 7.491 1.00 16.25 95 VAL A C 1
ATOM 734 O O . VAL A 1 100 ? 33.512 12.338 6.796 1.00 15.53 95 VAL A O 1
ATOM 738 N N . CYS A 1 101 ? 32.898 11.408 8.748 1.00 15.39 96 CYS A N 1
ATOM 739 C CA . CYS A 1 101 ? 32.593 12.711 9.314 1.00 15.09 96 CYS A CA 1
ATOM 740 C C . CYS A 1 101 ? 33.802 13.626 9.302 1.00 14.79 96 CYS A C 1
ATOM 741 O O . CYS A 1 101 ? 33.669 14.823 8.943 1.00 15.51 96 CYS A O 1
ATOM 744 N N . ASP A 1 102 ? 34.963 13.096 9.704 1.00 15.52 97 ASP A N 1
ATOM 745 C CA . ASP A 1 102 ? 36.181 13.885 9.671 1.00 16.74 97 ASP A CA 1
ATOM 746 C C . ASP A 1 102 ? 36.546 14.328 8.267 1.00 16.33 97 ASP A C 1
ATOM 747 O O . ASP A 1 102 ? 37.070 15.415 8.106 1.00 17.27 97 ASP A O 1
ATOM 752 N N . THR A 1 103 ? 36.287 13.487 7.276 1.00 15.65 98 THR A N 1
ATOM 753 C CA . THR A 1 103 ? 36.583 13.849 5.882 1.00 16.01 98 THR A CA 1
ATOM 754 C C . THR A 1 103 ? 35.725 15.036 5.468 1.00 14.81 98 THR A C 1
ATOM 755 O O . THR A 1 103 ? 36.210 15.997 4.902 1.00 16.18 98 THR A O 1
ATOM 759 N N . VAL A 1 104 ? 34.432 14.960 5.784 1.00 14.37 99 VAL A N 1
ATOM 760 C CA . VAL A 1 104 ? 33.519 16.035 5.395 1.00 15.23 99 VAL A CA 1
ATOM 761 C C . VAL A 1 104 ? 33.934 17.311 6.103 1.00 14.68 99 VAL A C 1
ATOM 762 O O . VAL A 1 104 ? 34.007 18.392 5.509 1.00 14.69 99 VAL A O 1
ATOM 766 N N . LEU A 1 105 ? 34.200 17.210 7.419 1.00 14.67 100 LEU A N 1
ATOM 767 C CA . LEU A 1 105 ? 34.555 18.374 8.205 1.00 14.40 100 LEU A CA 1
ATOM 768 C C . LEU A 1 105 ? 35.859 18.969 7.687 1.00 15.21 100 LEU A C 1
ATOM 769 O O . LEU A 1 105 ? 36.033 20.180 7.627 1.00 15.61 100 LEU A O 1
ATOM 774 N N . GLY A 1 106 ? 36.748 18.094 7.232 1.00 16.00 101 GLY A N 1
ATOM 775 C CA . GLY A 1 106 ? 38.002 18.555 6.664 1.00 16.60 101 GLY A CA 1
ATOM 776 C C . GLY A 1 106 ? 37.798 19.297 5.337 1.00 17.70 101 GLY A C 1
ATOM 777 O O . GLY A 1 106 ? 38.461 20.302 5.098 1.00 19.81 101 GLY A O 1
ATOM 778 N N . LEU A 1 107 ? 36.856 18.873 4.489 1.00 14.89 102 LEU A N 1
ATOM 779 C CA . LEU A 1 107 ? 36.555 19.611 3.274 1.00 15.14 102 LEU A CA 1
ATOM 780 C C . LEU A 1 107 ? 35.975 20.982 3.616 1.00 14.51 102 LEU A C 1
ATOM 781 O O . LEU A 1 107 ? 36.247 21.974 2.939 1.00 15.16 102 LEU A O 1
ATOM 786 N N . LEU A 1 108 ? 35.089 21.022 4.615 1.00 14.17 103 LEU A N 1
ATOM 787 C CA . LEU A 1 108 ? 34.499 22.293 4.990 1.00 15.17 103 LEU A CA 1
ATOM 788 C C . LEU A 1 108 ? 35.570 23.240 5.498 1.00 15.79 103 LEU A C 1
ATOM 789 O O . LEU A 1 108 ? 35.497 24.443 5.266 1.00 16.59 103 LEU A O 1
ATOM 794 N N . ASP A 1 109 ? 36.553 22.721 6.220 1.00 16.13 104 ASP A N 1
ATOM 795 C CA . ASP A 1 109 ? 37.606 23.552 6.787 1.00 19.48 104 ASP A CA 1
ATOM 796 C C . ASP A 1 109 ? 38.732 23.859 5.791 1.00 20.68 104 ASP A C 1
ATOM 797 O O . ASP A 1 109 ? 39.491 24.795 5.992 1.00 25.26 104 ASP A O 1
ATOM 802 N N . SER A 1 110 ? 38.805 23.123 4.688 1.00 20.95 105 SER A N 1
ATOM 803 C CA . SER A 1 110 ? 39.899 23.255 3.736 1.00 20.91 105 SER A CA 1
ATOM 804 C C . SER A 1 110 ? 39.377 23.179 2.299 1.00 21.42 105 SER A C 1
ATOM 805 O O . SER A 1 110 ? 39.585 22.176 1.620 1.00 23.32 105 SER A O 1
ATOM 808 N N . HIS A 1 111 ? 38.703 24.217 1.780 1.00 19.51 106 HIS A N 1
ATOM 809 C CA . HIS A 1 111 ? 38.573 25.544 2.354 1.00 19.25 106 HIS A CA 1
ATOM 810 C C . HIS A 1 111 ? 37.187 26.083 2.037 1.00 18.69 106 HIS A C 1
ATOM 811 O O . HIS A 1 111 ? 37.022 27.276 1.833 1.00 19.22 106 HIS A O 1
ATOM 818 N N . LEU A 1 112 ? 36.158 25.223 2.073 1.00 16.18 107 LEU A N 1
ATOM 819 C CA . LEU A 1 112 ? 34.853 25.637 1.586 1.00 16.33 107 LEU A CA 1
ATOM 820 C C . LEU A 1 112 ? 34.238 26.783 2.392 1.00 16.08 107 LEU A C 1
ATOM 821 O O . LEU A 1 112 ? 33.708 27.730 1.833 1.00 17.05 107 LEU A O 1
ATOM 826 N N . ILE A 1 113 ? 34.287 26.723 3.720 1.00 15.71 108 ILE A N 1
ATOM 827 C CA . ILE A 1 113 ? 33.640 27.759 4.526 1.00 15.51 108 ILE A CA 1
ATOM 828 C C . ILE A 1 113 ? 34.365 29.102 4.370 1.00 17.71 108 ILE A C 1
ATOM 829 O O . ILE A 1 113 ? 33.743 30.155 4.182 1.00 19.21 108 ILE A O 1
ATOM 834 N N . LYS A 1 114 ? 35.684 29.053 4.468 1.00 18.62 109 LYS A N 1
ATOM 835 C CA . LYS A 1 114 ? 36.425 30.301 4.415 1.00 22.32 109 LYS A CA 1
ATOM 836 C C . LYS A 1 114 ? 36.229 31.048 3.104 1.00 20.58 109 LYS A C 1
ATOM 837 O O . LYS A 1 114 ? 36.302 32.268 3.106 1.00 22.51 109 LYS A O 1
ATOM 843 N N . GLU A 1 115 ? 35.992 30.359 1.974 1.00 18.21 110 GLU A N 1
ATOM 844 C CA . GLU A 1 115 ? 35.852 31.044 0.698 1.00 19.06 110 GLU A CA 1
ATOM 845 C C . GLU A 1 115 ? 34.395 31.381 0.416 1.00 21.71 110 GLU A C 1
ATOM 846 O O . GLU A 1 115 ? 34.150 32.074 -0.580 1.00 21.57 110 GLU A O 1
ATOM 852 N N . ALA A 1 116 ? 33.475 30.942 1.283 1.00 20.66 111 ALA A N 1
ATOM 853 C CA . ALA A 1 116 ? 32.050 31.179 1.066 1.00 21.57 111 ALA A CA 1
ATOM 854 C C . ALA A 1 116 ? 31.627 32.550 1.595 1.00 21.93 111 ALA A C 1
ATOM 855 O O . ALA A 1 116 ? 31.509 32.750 2.809 1.00 24.33 111 ALA A O 1
ATOM 857 N N . GLY A 1 117 ? 31.409 33.465 0.663 1.00 24.42 112 GLY A N 1
ATOM 858 C CA . GLY A 1 117 ? 30.978 34.824 0.987 1.00 24.89 112 GLY A CA 1
ATOM 859 C C . GLY A 1 117 ? 29.479 35.081 0.912 1.00 25.53 112 GLY A C 1
ATOM 860 O O . GLY A 1 117 ? 28.920 35.875 1.682 1.00 29.96 112 GLY A O 1
ATOM 861 N N . ASP A 1 118 ? 28.803 34.409 -0.001 1.00 21.13 113 ASP A N 1
ATOM 862 C CA . ASP A 1 118 ? 27.385 34.668 -0.141 1.00 22.90 113 ASP A CA 1
ATOM 863 C C . ASP A 1 118 ? 26.699 33.924 0.982 1.00 22.84 113 ASP A C 1
ATOM 864 O O . ASP A 1 118 ? 27.150 32.850 1.419 1.00 22.88 113 ASP A O 1
ATOM 869 N N . ALA A 1 119 ? 25.591 34.494 1.455 1.00 21.07 114 ALA A N 1
ATOM 870 C CA . ALA A 1 119 ? 24.945 33.982 2.647 1.00 21.94 114 ALA A CA 1
ATOM 871 C C . ALA A 1 119 ? 24.467 32.568 2.421 1.00 21.58 114 ALA A C 1
ATOM 872 O O . ALA A 1 119 ? 24.640 31.753 3.324 1.00 21.71 114 ALA A O 1
ATOM 874 N N . GLU A 1 120 ? 23.933 32.274 1.234 1.00 22.08 115 GLU A N 1
ATOM 875 C CA . GLU A 1 120 ? 23.370 30.975 0.983 1.00 27.26 115 GLU A CA 1
ATOM 876 C C . GLU A 1 120 ? 24.446 29.895 1.059 1.00 24.66 115 GLU A C 1
ATOM 877 O O . GLU A 1 120 ? 24.215 28.864 1.691 1.00 26.19 115 GLU A O 1
ATOM 883 N N A SER A 1 121 ? 25.609 30.149 0.438 0.50 20.47 116 SER A N 1
ATOM 884 N N B SER A 1 121 ? 25.598 30.140 0.437 0.50 20.78 116 SER A N 1
ATOM 885 C CA A SER A 1 121 ? 26.686 29.168 0.468 0.50 18.73 116 SER A CA 1
ATOM 886 C CA B SER A 1 121 ? 26.660 29.151 0.486 0.50 19.19 116 SER A CA 1
ATOM 887 C C A SER A 1 121 ? 27.221 29.015 1.885 0.50 17.28 116 SER A C 1
ATOM 888 C C B SER A 1 121 ? 27.159 29.006 1.917 0.50 17.63 116 SER A C 1
ATOM 889 O O A SER A 1 121 ? 27.483 27.901 2.338 0.50 18.06 116 SER A O 1
ATOM 890 O O B SER A 1 121 ? 27.314 27.892 2.420 0.50 18.59 116 SER A O 1
ATOM 895 N N . ARG A 1 122 ? 27.407 30.129 2.590 1.00 17.09 117 ARG A N 1
ATOM 896 C CA . ARG A 1 122 ? 27.978 30.054 3.932 1.00 17.47 117 ARG A CA 1
ATOM 897 C C . ARG A 1 122 ? 27.064 29.303 4.899 1.00 16.69 117 ARG A C 1
ATOM 898 O O . ARG A 1 122 ? 27.502 28.402 5.632 1.00 16.35 117 ARG A O 1
ATOM 906 N N . VAL A 1 123 ? 25.766 29.608 4.851 1.00 14.90 118 VAL A N 1
ATOM 907 C CA . VAL A 1 123 ? 24.797 28.920 5.684 1.00 14.50 118 VAL A CA 1
ATOM 908 C C . VAL A 1 123 ? 24.773 27.434 5.342 1.00 13.96 118 VAL A C 1
ATOM 909 O O . VAL A 1 123 ? 24.699 26.595 6.232 1.00 14.18 118 VAL A O 1
ATOM 913 N N . PHE A 1 124 ? 24.785 27.101 4.037 1.00 14.02 119 PHE A N 1
ATOM 914 C CA . PHE A 1 124 ? 24.793 25.699 3.618 1.00 14.21 119 PHE A CA 1
ATOM 915 C C . PHE A 1 124 ? 25.945 24.920 4.266 1.00 12.51 119 PHE A C 1
ATOM 916 O O . PHE A 1 124 ? 25.753 23.831 4.836 1.00 14.09 119 PHE A O 1
ATOM 924 N N . TYR A 1 125 ? 27.131 25.503 4.210 1.00 12.96 120 TYR A N 1
ATOM 925 C CA . TYR A 1 125 ? 28.299 24.800 4.700 1.00 13.32 120 TYR A CA 1
ATOM 926 C C . TYR A 1 125 ? 28.296 24.740 6.212 1.00 13.57 120 TYR A C 1
ATOM 927 O O . TYR A 1 125 ? 28.715 23.736 6.786 1.00 13.60 120 TYR A O 1
ATOM 936 N N . LEU A 1 126 ? 27.869 25.833 6.877 1.00 13.19 121 LEU A N 1
ATOM 937 C CA . LEU A 1 126 ? 27.814 25.760 8.321 1.00 13.63 121 LEU A CA 1
ATOM 938 C C . LEU A 1 126 ? 26.745 24.806 8.846 1.00 12.78 121 LEU A C 1
ATOM 939 O O . LEU A 1 126 ? 26.958 24.187 9.881 1.00 14.05 121 LEU A O 1
ATOM 944 N N . LYS A 1 127 ? 25.622 24.704 8.152 1.00 12.77 122 LYS A N 1
ATOM 945 C CA . LYS A 1 127 ? 24.645 23.677 8.448 1.00 13.89 122 LYS A CA 1
ATOM 946 C C . LYS A 1 127 ? 25.279 22.288 8.358 1.00 13.87 122 LYS A C 1
ATOM 947 O O . LYS A 1 127 ? 25.073 21.468 9.240 1.00 14.04 122 LYS A O 1
ATOM 953 N N . MET A 1 128 ? 26.009 22.033 7.271 1.00 14.37 123 MET A N 1
ATOM 954 C CA . MET A 1 128 ? 26.693 20.753 7.093 1.00 14.18 123 MET A CA 1
ATOM 955 C C . MET A 1 128 ? 27.634 20.517 8.279 1.00 13.80 123 MET A C 1
ATOM 956 O O . MET A 1 128 ? 27.734 19.414 8.794 1.00 14.50 123 MET A O 1
ATOM 961 N N . LYS A 1 129 ? 28.392 21.536 8.667 1.00 13.46 124 LYS A N 1
ATOM 962 C CA . LYS A 1 129 ? 29.345 21.413 9.747 1.00 13.55 124 LYS A CA 1
ATOM 963 C C . LYS A 1 129 ? 28.624 21.034 11.035 1.00 13.17 124 LYS A C 1
ATOM 964 O O . LYS A 1 129 ? 29.036 20.117 11.727 1.00 14.29 124 LYS A O 1
ATOM 970 N N . GLY A 1 130 ? 27.496 21.685 11.326 1.00 13.20 125 GLY A N 1
ATOM 971 C CA . GLY A 1 130 ? 26.694 21.267 12.462 1.00 13.58 125 GLY A CA 1
ATOM 972 C C . GLY A 1 130 ? 26.229 19.815 12.408 1.00 12.97 125 GLY A C 1
ATOM 973 O O . GLY A 1 130 ? 26.239 19.058 13.386 1.00 13.65 125 GLY A O 1
ATOM 974 N N . ASP A 1 131 ? 25.721 19.420 11.249 1.00 13.02 126 ASP A N 1
ATOM 975 C CA . ASP A 1 131 ? 25.185 18.087 11.059 1.00 12.46 126 ASP A CA 1
ATOM 976 C C . ASP A 1 131 ? 26.272 17.025 11.293 1.00 13.46 126 ASP A C 1
ATOM 977 O O . ASP A 1 131 ? 26.039 16.046 11.974 1.00 13.74 126 ASP A O 1
ATOM 982 N N . TYR A 1 132 ? 27.474 17.255 10.758 1.00 14.25 127 TYR A N 1
ATOM 983 C CA . TYR A 1 132 ? 28.511 16.235 10.878 1.00 14.69 127 TYR A CA 1
ATOM 984 C C . TYR A 1 132 ? 29.126 16.215 12.272 1.00 14.09 127 TYR A C 1
ATOM 985 O O . TYR A 1 132 ? 29.476 15.127 12.767 1.00 15.25 127 TYR A O 1
ATOM 994 N N . TYR A 1 133 ? 29.200 17.342 12.975 1.00 13.87 128 TYR A N 1
ATOM 995 C CA . TYR A 1 133 ? 29.527 17.259 14.402 1.00 14.18 128 TYR A CA 1
ATOM 996 C C . TYR A 1 133 ? 28.411 16.566 15.199 1.00 15.13 128 TYR A C 1
ATOM 997 O O . TYR A 1 133 ? 28.665 15.827 16.162 1.00 15.74 128 TYR A O 1
ATOM 1006 N N . ARG A 1 134 ? 27.140 16.765 14.807 1.00 13.40 129 ARG A N 1
ATOM 1007 C CA . ARG A 1 134 ? 26.036 16.070 15.423 1.00 14.43 129 ARG A CA 1
ATOM 1008 C C . ARG A 1 134 ? 26.178 14.555 15.276 1.00 15.05 129 ARG A C 1
ATOM 1009 O O . ARG A 1 134 ? 25.940 13.810 16.205 1.00 14.45 129 ARG A O 1
ATOM 1017 N N . TYR A 1 135 ? 26.520 14.092 14.077 1.00 14.21 130 TYR A N 1
ATOM 1018 C CA . TYR A 1 135 ? 26.737 12.669 13.913 1.00 15.12 130 TYR A CA 1
ATOM 1019 C C . TYR A 1 135 ? 27.884 12.166 14.806 1.00 15.75 130 TYR A C 1
ATOM 1020 O O . TYR A 1 135 ? 27.801 11.031 15.314 1.00 16.15 130 TYR A O 1
ATOM 1029 N N . LEU A 1 136 ? 28.960 12.916 14.884 1.00 14.32 131 LEU A N 1
ATOM 1030 C CA . LEU A 1 136 ? 30.070 12.560 15.784 1.00 15.10 131 LEU A CA 1
ATOM 1031 C C . LEU A 1 136 ? 29.573 12.527 17.234 1.00 16.75 131 LEU A C 1
ATOM 1032 O O . LEU A 1 136 ? 29.864 11.597 17.988 1.00 18.00 131 LEU A O 1
ATOM 1037 N N . ALA A 1 137 ? 28.666 13.439 17.583 1.00 15.80 132 ALA A N 1
ATOM 1038 C CA . ALA A 1 137 ? 28.125 13.455 18.940 1.00 18.18 132 ALA A CA 1
ATOM 1039 C C . ALA A 1 137 ? 27.311 12.218 19.268 1.00 17.21 132 ALA A C 1
ATOM 1040 O O . ALA A 1 137 ? 27.273 11.790 20.425 1.00 19.95 132 ALA A O 1
ATOM 1042 N N . GLU A 1 138 ? 26.584 11.686 18.288 1.00 16.96 133 GLU A N 1
ATOM 1043 C CA . GLU A 1 138 ? 25.722 10.538 18.484 1.00 17.62 133 GLU A CA 1
ATOM 1044 C C . GLU A 1 138 ? 26.520 9.348 19.001 1.00 17.95 133 GLU A C 1
ATOM 1045 O O . GLU A 1 138 ? 25.925 8.501 19.678 1.00 20.25 133 GLU A O 1
ATOM 1051 N N . VAL A 1 139 ? 27.796 9.259 18.618 1.00 17.82 134 VAL A N 1
ATOM 1052 C CA . VAL A 1 139 ? 28.615 8.117 19.023 1.00 19.29 134 VAL A CA 1
ATOM 1053 C C . VAL A 1 139 ? 29.678 8.407 20.062 1.00 20.58 134 VAL A C 1
ATOM 1054 O O . VAL A 1 139 ? 30.469 7.513 20.403 1.00 24.57 134 VAL A O 1
ATOM 1058 N N . ALA A 1 140 ? 29.768 9.660 20.502 1.00 21.32 135 ALA A N 1
ATOM 1059 C CA . ALA A 1 140 ? 30.805 10.099 21.415 1.00 22.61 135 ALA A CA 1
ATOM 1060 C C . ALA A 1 140 ? 30.405 9.750 22.844 1.00 26.23 135 ALA A C 1
ATOM 1061 O O . ALA A 1 140 ? 29.211 9.721 23.151 1.00 25.31 135 ALA A O 1
ATOM 1063 N N . THR A 1 141 ? 31.418 9.472 23.673 1.00 33.13 136 THR A N 1
ATOM 1064 C CA . THR A 1 141 ? 31.208 9.191 25.091 1.00 42.43 136 THR A CA 1
ATOM 1065 C C . THR A 1 141 ? 32.103 9.946 26.076 1.00 51.64 136 THR A C 1
ATOM 1066 O O . THR A 1 141 ? 33.313 9.712 26.099 1.00 50.80 136 THR A O 1
ATOM 1070 N N . GLY A 1 142 ? 31.472 10.809 26.903 1.00 55.94 137 GLY A N 1
ATOM 1071 C CA . GLY A 1 142 ? 32.123 11.506 28.011 1.00 56.13 137 GLY A CA 1
ATOM 1072 C C . GLY A 1 142 ? 32.461 12.983 27.779 1.00 61.35 137 GLY A C 1
ATOM 1073 O O . GLY A 1 142 ? 31.569 13.827 27.631 1.00 58.90 137 GLY A O 1
ATOM 1074 N N . ASP A 1 143 ? 33.767 13.289 27.744 1.00 64.32 138 ASP A N 1
ATOM 1075 C CA . ASP A 1 143 ? 34.253 14.663 27.671 1.00 64.42 138 ASP A CA 1
ATOM 1076 C C . ASP A 1 143 ? 34.498 15.189 26.257 1.00 58.57 138 ASP A C 1
ATOM 1077 O O . ASP A 1 143 ? 34.055 16.281 25.904 1.00 45.30 138 ASP A O 1
ATOM 1082 N N . ASP A 1 144 ? 35.223 14.438 25.431 1.00 57.45 139 ASP A N 1
ATOM 1083 C CA . ASP A 1 144 ? 35.271 14.829 24.034 1.00 54.86 139 ASP A CA 1
ATOM 1084 C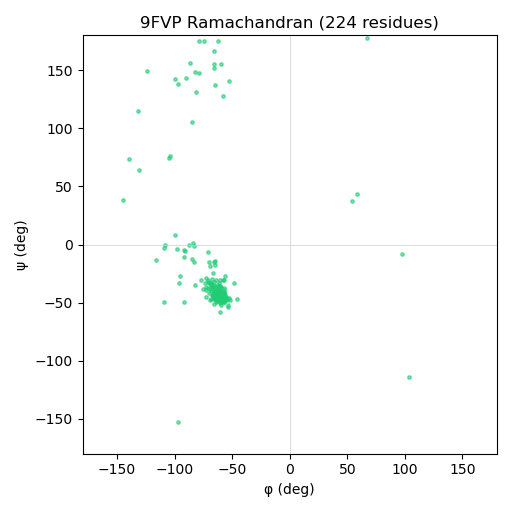 C . ASP A 1 144 ? 33.821 15.079 23.603 1.00 45.80 139 ASP A C 1
ATOM 1085 O O . ASP A 1 144 ? 33.581 15.931 22.764 1.00 39.40 139 ASP A O 1
ATOM 1090 N N . LYS A 1 145 ? 32.861 14.328 24.174 1.00 40.50 140 LYS A N 1
ATOM 1091 C CA . LYS A 1 145 ? 31.458 14.473 23.834 1.00 34.80 140 LYS A CA 1
ATOM 1092 C C . LYS A 1 145 ? 31.021 15.928 24.003 1.00 30.74 140 LYS A C 1
ATOM 1093 O O . LYS A 1 145 ? 30.298 16.471 23.163 1.00 26.49 140 LYS A O 1
ATOM 1099 N N . LYS A 1 146 ? 31.406 16.547 25.119 1.00 29.80 141 LYS A N 1
ATOM 1100 C CA . LYS A 1 146 ? 31.000 17.930 25.337 1.00 28.39 141 LYS A CA 1
ATOM 1101 C C . LYS A 1 146 ? 31.561 18.877 24.302 1.00 24.21 141 LYS A C 1
ATOM 1102 O O . LYS A 1 146 ? 30.868 19.802 23.911 1.00 22.87 141 LYS A O 1
ATOM 1108 N N . ARG A 1 147 ? 32.832 18.727 23.900 1.00 23.58 142 ARG A N 1
ATOM 1109 C CA . ARG A 1 147 ? 33.429 19.670 22.980 1.00 24.69 142 ARG A CA 1
ATOM 1110 C C . ARG A 1 147 ? 32.821 19.403 21.599 1.00 20.22 142 ARG A C 1
ATOM 1111 O O .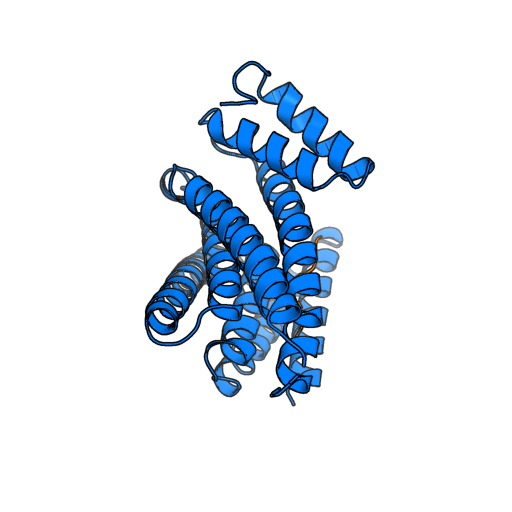 ARG A 1 147 ? 32.612 20.350 20.877 1.00 22.01 142 ARG A O 1
ATOM 1119 N N . ILE A 1 148 ? 32.500 18.150 21.279 1.00 19.86 143 ILE A N 1
ATOM 1120 C CA . ILE A 1 148 ? 31.868 17.849 19.997 1.00 19.19 143 ILE A CA 1
ATOM 1121 C C . ILE A 1 148 ? 30.494 18.521 19.944 1.00 19.06 143 ILE A C 1
ATOM 1122 O O . ILE A 1 148 ? 30.129 19.131 18.932 1.00 17.56 143 ILE A O 1
ATOM 1127 N N . ILE A 1 149 ? 29.693 18.332 21.001 1.00 19.54 144 ILE A N 1
ATOM 1128 C CA . ILE A 1 149 ? 28.392 18.957 21.065 1.00 18.13 144 ILE A CA 1
ATOM 1129 C C . ILE A 1 149 ? 28.500 20.468 20.946 1.00 19.51 144 ILE A C 1
ATOM 1130 O O . ILE A 1 149 ? 27.745 21.079 20.194 1.00 19.28 144 ILE A O 1
ATOM 1135 N N . ASP A 1 150 ? 29.485 21.088 21.604 1.00 18.17 145 ASP A N 1
ATOM 1136 C CA . ASP A 1 150 ? 29.608 22.518 21.462 1.00 19.09 145 ASP A CA 1
ATOM 1137 C C . ASP A 1 150 ? 30.037 22.972 20.064 1.00 18.35 145 ASP A C 1
ATOM 1138 O O . ASP A 1 150 ? 29.679 24.056 19.622 1.00 19.75 145 ASP A O 1
ATOM 1143 N N . SER A 1 151 ? 30.889 22.177 19.404 1.00 18.63 146 SER A N 1
ATOM 1144 C CA . SER A 1 151 ? 31.225 22.440 18.027 1.00 17.56 146 SER A CA 1
ATOM 1145 C C . SER A 1 151 ? 29.994 22.393 17.111 1.00 15.81 146 SER A C 1
ATOM 1146 O O . SER A 1 151 ? 29.876 23.233 16.231 1.00 16.92 146 SER A O 1
ATOM 1149 N N . ALA A 1 152 ? 29.135 21.394 17.305 1.00 14.82 147 ALA A N 1
ATOM 1150 C CA . ALA A 1 152 ? 27.894 21.377 16.525 1.00 14.70 147 ALA A CA 1
ATOM 1151 C C . ALA A 1 152 ? 27.044 22.620 16.767 1.00 15.55 147 ALA A C 1
ATOM 1152 O O . ALA A 1 152 ? 26.604 23.284 15.836 1.00 15.43 147 ALA A O 1
ATOM 1154 N N . ARG A 1 153 ? 26.845 22.908 18.043 1.00 15.63 148 ARG A N 1
ATOM 1155 C CA . ARG A 1 153 ? 26.038 24.044 18.442 1.00 15.70 148 ARG A CA 1
ATOM 1156 C C . ARG A 1 153 ? 26.544 25.352 17.858 1.00 15.84 148 ARG A C 1
ATOM 1157 O O . ARG A 1 153 ? 25.773 26.148 17.337 1.00 16.42 148 ARG A O 1
ATOM 1165 N N . SER A 1 154 ? 27.858 25.547 17.897 1.00 17.36 149 SER A N 1
ATOM 1166 C CA . SER A 1 154 ? 28.473 26.769 17.425 1.00 17.83 149 SER A CA 1
ATOM 1167 C C . SER A 1 154 ? 28.281 26.945 15.924 1.00 17.00 149 SER A C 1
ATOM 1168 O O . SER A 1 154 ? 27.998 28.045 15.449 1.00 19.11 149 SER A O 1
ATOM 1171 N N . ALA A 1 155 ? 28.407 25.856 15.188 1.00 15.01 150 ALA A N 1
ATOM 1172 C CA . ALA A 1 155 ? 28.212 25.897 13.753 1.00 15.19 150 ALA A CA 1
ATOM 1173 C C . ALA A 1 155 ? 26.758 26.235 13.404 1.00 14.64 150 ALA A C 1
ATOM 1174 O O . ALA A 1 155 ? 26.495 27.109 12.594 1.00 14.98 150 ALA A O 1
ATOM 1176 N N . TYR A 1 156 ? 25.826 25.490 14.011 1.00 15.59 151 TYR A N 1
ATOM 1177 C CA . TYR A 1 156 ? 24.414 25.780 13.794 1.00 14.14 151 TYR A CA 1
ATOM 1178 C C . TYR A 1 156 ? 24.060 27.212 14.159 1.00 15.74 151 TYR A C 1
ATOM 1179 O O . TYR A 1 156 ? 23.311 27.845 13.432 1.00 15.44 151 TYR A O 1
ATOM 1188 N N . GLN A 1 157 ? 24.593 27.714 15.282 1.00 15.58 152 GLN A N 1
ATOM 1189 C CA . GLN A 1 157 ? 24.238 29.048 15.752 1.00 16.50 152 GLN A CA 1
ATOM 1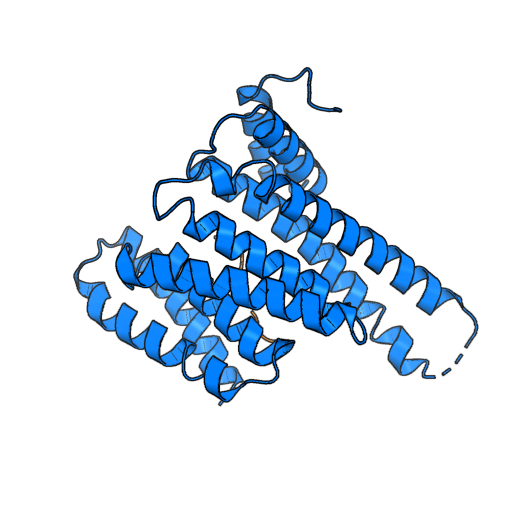190 C C . GLN A 1 157 ? 24.732 30.110 14.793 1.00 15.86 152 GLN A C 1
ATOM 1191 O O . GLN A 1 157 ? 23.967 31.017 14.444 1.00 16.33 152 GLN A O 1
ATOM 1197 N N . GLU A 1 158 ? 25.970 29.950 14.276 1.00 17.47 153 GLU A N 1
ATOM 1198 C CA . GLU A 1 158 ? 26.478 30.891 13.281 1.00 18.63 153 GLU A CA 1
ATOM 1199 C C . GLU A 1 158 ? 25.625 30.880 12.018 1.00 16.78 153 GLU A C 1
ATOM 1200 O O . GLU A 1 158 ? 25.250 31.910 11.453 1.00 19.02 153 GLU A O 1
ATOM 1206 N N . ALA A 1 159 ? 25.256 29.685 11.576 1.00 14.57 154 ALA A N 1
ATOM 1207 C CA . ALA A 1 159 ? 24.385 29.565 10.433 1.00 14.99 154 ALA A CA 1
ATOM 1208 C C . ALA A 1 159 ? 23.028 30.233 10.678 1.00 15.85 154 ALA A C 1
ATOM 1209 O O . ALA A 1 159 ? 22.473 30.841 9.771 1.00 17.16 154 ALA A O 1
ATOM 1211 N N . MET A 1 160 ? 22.467 30.056 11.876 1.00 15.99 155 MET A N 1
ATOM 1212 C CA . MET A 1 160 ? 21.161 30.622 12.185 1.00 16.53 155 MET A CA 1
ATOM 1213 C C . MET A 1 160 ? 21.269 32.141 12.157 1.00 16.51 155 MET A C 1
ATOM 1214 O O . MET A 1 160 ? 20.392 32.811 11.605 1.00 17.47 155 MET A O 1
ATOM 1219 N N . ASP A 1 161 ? 22.334 32.688 12.754 1.00 16.22 156 ASP A N 1
ATOM 1220 C CA . ASP A 1 161 ? 22.469 34.135 12.790 1.00 18.74 156 ASP A CA 1
ATOM 1221 C C . ASP A 1 161 ? 22.569 34.735 11.383 1.00 19.37 156 ASP A C 1
ATOM 1222 O O . ASP A 1 161 ? 21.877 35.705 11.056 1.00 21.07 156 ASP A O 1
ATOM 1227 N N . ILE A 1 162 ? 23.341 34.109 10.479 1.00 17.73 157 ILE A N 1
ATOM 1228 C CA . ILE A 1 162 ? 23.406 34.591 9.109 1.00 17.10 157 ILE A CA 1
ATOM 1229 C C . ILE A 1 162 ? 22.062 34.451 8.402 1.00 16.37 157 ILE A C 1
ATOM 1230 O O . ILE A 1 162 ? 21.670 35.335 7.668 1.00 17.35 157 ILE A O 1
ATOM 1235 N N . SER A 1 163 ? 21.411 33.301 8.547 1.00 15.88 158 SER A N 1
ATOM 1236 C CA . SER A 1 163 ? 20.163 33.026 7.842 1.00 18.41 158 SER A CA 1
ATOM 1237 C C . SER A 1 163 ? 19.085 34.034 8.253 1.00 18.67 158 SER A C 1
ATOM 1238 O O . SER A 1 163 ? 18.318 34.466 7.399 1.00 18.21 158 SER A O 1
ATOM 1241 N N . LYS A 1 164 ? 19.035 34.395 9.534 1.00 19.62 159 LYS A N 1
ATOM 1242 C CA . LYS A 1 164 ? 18.004 35.302 10.010 1.00 21.00 159 LYS A CA 1
ATOM 1243 C C . LYS A 1 164 ? 18.212 36.691 9.441 1.00 21.39 159 LYS A C 1
ATOM 1244 O O . LYS A 1 164 ? 17.226 37.381 9.156 1.00 25.46 159 LYS A O 1
ATOM 1250 N N . LYS A 1 165 ? 19.472 37.080 9.233 1.00 20.56 160 LYS A N 1
ATOM 1251 C CA . LYS A 1 165 ? 19.786 38.408 8.732 1.00 21.75 160 LYS A CA 1
ATOM 1252 C C . LYS A 1 165 ? 19.651 38.506 7.206 1.00 23.47 160 LYS A C 1
ATOM 1253 O O . LYS A 1 165 ? 19.322 39.570 6.660 1.00 24.09 160 LYS A O 1
ATOM 1259 N N . GLU A 1 166 ? 19.980 37.423 6.495 1.00 19.84 161 GLU A N 1
ATOM 1260 C CA . GLU A 1 166 ? 20.204 37.508 5.065 1.00 19.76 161 GLU A CA 1
ATOM 1261 C C . GLU A 1 166 ? 19.266 36.741 4.153 1.00 22.07 161 GLU A C 1
ATOM 1262 O O . GLU A 1 166 ? 19.324 36.934 2.946 1.00 24.10 161 GLU A O 1
ATOM 1268 N N . MET A 1 167 ? 18.463 35.834 4.704 1.00 20.51 162 MET A N 1
ATOM 1269 C CA . MET A 1 167 ? 17.579 34.994 3.909 1.00 22.58 162 MET A CA 1
ATOM 1270 C C . MET A 1 167 ? 16.130 35.133 4.346 1.00 19.27 162 MET A C 1
ATOM 1271 O O . MET A 1 167 ? 15.849 35.345 5.521 1.00 19.61 162 MET A O 1
ATOM 1276 N N . PRO A 1 168 ? 15.159 34.975 3.416 1.00 21.45 163 PRO A N 1
ATOM 1277 C CA . PRO A 1 168 ? 13.748 34.985 3.803 1.00 22.62 163 PRO A CA 1
ATOM 1278 C C . PRO A 1 168 ? 13.431 33.783 4.680 1.00 21.11 163 PRO A C 1
ATOM 1279 O O . PRO A 1 168 ? 14.081 32.735 4.560 1.00 20.49 163 PRO A O 1
ATOM 1283 N N . PRO A 1 169 ? 12.376 33.886 5.510 1.00 20.31 164 PRO A N 1
ATOM 1284 C CA . PRO A 1 169 ? 11.984 32.821 6.417 1.00 20.27 164 PRO A CA 1
ATOM 1285 C C . PRO A 1 169 ? 11.524 31.558 5.726 1.00 19.52 164 PRO A C 1
ATOM 1286 O O . PRO A 1 169 ? 11.470 30.501 6.357 1.00 20.24 164 PRO A O 1
ATOM 1290 N N . THR A 1 170 ? 11.253 31.644 4.424 1.00 19.73 165 THR A N 1
ATOM 1291 C CA . THR A 1 170 ? 10.833 30.492 3.666 1.00 18.52 165 THR A CA 1
ATOM 1292 C C . THR A 1 170 ? 11.967 29.817 2.898 1.00 18.16 165 THR A C 1
ATOM 1293 O O . THR A 1 170 ? 11.720 28.804 2.242 1.00 17.78 165 THR A O 1
ATOM 1297 N N . ASN A 1 171 ? 13.173 30.399 2.951 1.00 17.72 166 ASN A N 1
ATOM 1298 C CA . ASN A 1 171 ? 14.279 29.830 2.191 1.00 17.92 166 ASN A CA 1
ATOM 1299 C C . ASN A 1 171 ? 14.504 28.379 2.608 1.00 17.24 166 ASN A C 1
ATOM 1300 O O . ASN A 1 171 ? 14.579 28.096 3.812 1.00 16.58 166 ASN A O 1
ATOM 1305 N N . PRO A 1 172 ? 14.559 27.406 1.676 1.00 17.71 167 PRO A N 1
ATOM 1306 C CA . PRO A 1 172 ? 14.687 26.014 2.056 1.00 15.74 167 PRO A CA 1
ATOM 1307 C C . PRO A 1 172 ? 15.903 25.702 2.909 1.00 14.72 167 PRO A C 1
ATOM 1308 O O . PRO A 1 172 ? 15.834 24.849 3.784 1.00 15.66 167 PRO A O 1
ATOM 1312 N N . ILE A 1 173 ? 17.026 26.353 2.639 1.00 15.38 168 ILE A N 1
ATOM 1313 C CA . ILE A 1 173 ? 18.229 26.140 3.434 1.00 16.21 168 ILE A CA 1
ATOM 1314 C C . ILE A 1 173 ? 17.975 26.618 4.860 1.00 16.88 168 ILE A C 1
ATOM 1315 O O . ILE A 1 173 ? 18.323 25.927 5.801 1.00 16.24 168 ILE A O 1
ATOM 1320 N N . ARG A 1 174 ? 17.403 27.812 4.999 1.00 15.53 169 ARG A N 1
ATOM 1321 C CA . ARG A 1 174 ? 17.051 28.323 6.318 1.00 14.85 169 ARG A CA 1
ATOM 1322 C C . ARG A 1 174 ? 16.106 27.357 7.047 1.00 15.20 169 AR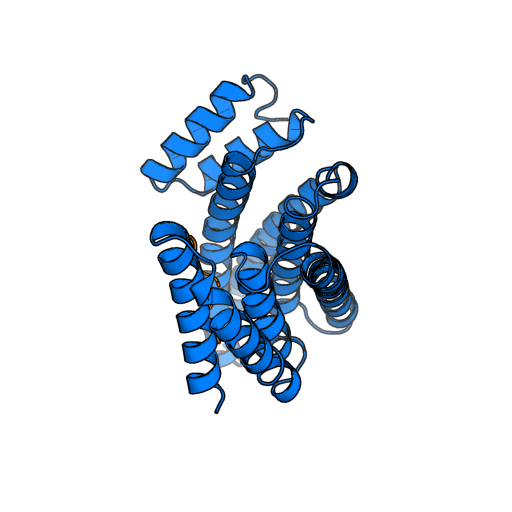G A C 1
ATOM 1323 O O . ARG A 1 174 ? 16.280 27.067 8.230 1.00 16.37 169 ARG A O 1
ATOM 1331 N N . LEU A 1 175 ? 15.074 26.864 6.354 1.00 14.82 170 LEU A N 1
ATOM 1332 C CA . LEU A 1 175 ? 14.131 25.939 6.958 1.00 14.97 170 LEU A CA 1
ATOM 1333 C C . LEU A 1 175 ? 14.778 24.629 7.385 1.00 15.62 170 LEU A C 1
ATOM 1334 O O . LEU A 1 175 ? 14.508 24.090 8.468 1.00 15.53 170 LEU A O 1
ATOM 1339 N N . GLY A 1 176 ? 15.573 24.061 6.481 1.00 15.16 171 GLY A N 1
ATOM 1340 C CA . GLY A 1 176 ? 16.280 22.825 6.791 1.00 15.76 171 GLY A CA 1
ATOM 1341 C C . GLY A 1 176 ? 17.256 22.952 7.957 1.00 14.86 171 GLY A C 1
ATOM 1342 O O . GLY A 1 176 ? 17.380 22.039 8.788 1.00 14.52 171 GLY A O 1
ATOM 1343 N N . LEU A 1 177 ? 17.971 24.072 7.987 1.00 12.99 172 LEU A N 1
ATOM 1344 C CA . LEU A 1 177 ? 18.860 24.348 9.103 1.00 13.68 172 LEU A CA 1
ATOM 1345 C C . LEU A 1 177 ? 18.068 24.362 10.402 1.00 14.26 172 LEU A C 1
ATOM 1346 O O . LEU A 1 177 ? 18.486 23.807 11.417 1.00 13.70 172 LEU A O 1
ATOM 1351 N N . ALA A 1 178 ? 16.933 25.068 10.410 1.00 14.27 173 ALA A N 1
ATOM 1352 C CA . ALA A 1 178 ? 16.152 25.128 11.633 1.00 15.95 173 ALA A CA 1
ATOM 1353 C C . ALA A 1 178 ? 15.641 23.761 12.051 1.00 14.57 173 ALA A C 1
ATOM 1354 O O . ALA A 1 178 ? 15.668 23.428 13.231 1.00 14.70 173 ALA A O 1
ATOM 1356 N N . LEU A 1 179 ? 15.183 22.951 11.081 1.00 13.43 174 LEU A N 1
ATOM 1357 C CA . LEU A 1 179 ? 14.736 21.595 11.338 1.00 14.53 174 LEU A CA 1
ATOM 1358 C C . LEU A 1 179 ? 15.867 20.794 12.001 1.00 14.88 174 LEU A C 1
ATOM 1359 O O . LEU A 1 179 ? 15.670 20.218 13.075 1.00 15.02 174 LEU A O 1
ATOM 1364 N N . ASN A 1 180 ? 17.069 20.859 11.420 1.00 14.19 175 ASN A N 1
ATOM 1365 C CA . ASN A 1 180 ? 18.157 20.031 11.931 1.00 14.01 175 ASN A CA 1
ATOM 1366 C C . ASN A 1 180 ? 18.678 20.548 13.266 1.00 13.89 175 ASN A C 1
ATOM 1367 O O . ASN A 1 180 ? 19.023 19.760 14.149 1.00 14.37 175 ASN A O 1
ATOM 1372 N N . PHE A 1 181 ? 18.726 21.883 13.454 1.00 12.75 176 PHE A N 1
ATOM 1373 C CA . PHE A 1 181 ? 19.155 22.421 14.726 1.00 13.30 176 PHE A CA 1
ATOM 1374 C C . PHE A 1 181 ? 18.148 22.062 15.815 1.00 13.36 176 PHE A C 1
ATOM 1375 O O . PHE A 1 181 ? 18.543 21.799 16.954 1.00 14.16 176 PHE A O 1
ATOM 1383 N N . SER A 1 182 ? 16.857 22.055 15.484 1.00 13.12 177 SER A N 1
ATOM 1384 C CA . SER A 1 182 ? 15.838 21.640 16.451 1.00 15.55 177 SER A CA 1
ATOM 1385 C C . SER A 1 182 ? 16.009 20.177 16.837 1.00 15.29 177 SER A C 1
ATOM 1386 O O . SER A 1 182 ? 15.901 19.836 17.994 1.00 15.42 177 SER A O 1
ATOM 1389 N N . VAL A 1 183 ? 16.333 19.306 15.881 1.00 14.74 178 VAL A N 1
ATOM 1390 C CA . VAL A 1 183 ? 16.680 17.920 16.188 1.00 14.63 178 VAL A CA 1
ATOM 1391 C C . VAL A 1 183 ? 17.916 17.824 17.086 1.00 14.19 178 VAL A C 1
ATOM 1392 O O . VAL A 1 183 ? 17.934 17.041 18.019 1.00 16.06 178 VAL A O 1
ATOM 1396 N N . PHE A 1 184 ? 18.936 18.644 16.826 1.00 13.52 179 PHE A N 1
ATOM 1397 C CA . PHE A 1 184 ? 20.126 18.734 17.668 1.00 13.64 179 PHE A CA 1
ATOM 1398 C C . PHE A 1 184 ? 19.637 19.012 19.100 1.00 14.95 179 PHE A C 1
ATOM 1399 O O . PHE A 1 184 ? 20.053 18.346 20.062 1.00 14.91 179 PHE A O 1
ATOM 1407 N N . HIS A 1 185 ? 18.788 20.036 19.285 1.00 13.81 180 HIS A N 1
ATOM 1408 C CA . HIS A 1 185 ? 18.377 20.374 20.641 1.00 15.47 180 HIS A CA 1
ATOM 1409 C C . HIS A 1 185 ? 17.670 19.201 21.318 1.00 15.42 180 HIS A C 1
ATOM 1410 O O . HIS A 1 185 ? 17.883 18.976 22.514 1.00 15.26 180 HIS A O 1
ATOM 1417 N N . TYR A 1 186 ? 16.768 18.523 20.584 1.00 15.55 181 TYR A N 1
ATOM 1418 C CA . TYR A 1 186 ? 15.941 17.463 21.165 1.00 16.67 181 TYR A CA 1
ATOM 1419 C C . TYR A 1 186 ? 16.758 16.201 21.453 1.00 17.46 181 TYR A C 1
ATOM 1420 O O . TYR A 1 186 ? 16.646 15.641 22.551 1.00 20.82 181 TYR A O 1
ATOM 1429 N N . GLU A 1 187 ? 17.597 15.800 20.500 1.00 17.42 182 GLU A N 1
ATOM 1430 C CA . GLU A 1 187 ? 18.227 14.489 20.566 1.00 18.23 182 GLU A CA 1
ATOM 1431 C C . GLU A 1 187 ? 19.624 14.496 21.180 1.00 19.60 182 GLU A C 1
ATOM 1432 O O . GLU A 1 187 ? 20.054 13.468 21.697 1.00 21.77 182 GLU A O 1
ATOM 1438 N N . ILE A 1 188 ? 20.338 15.603 21.077 1.00 19.14 183 ILE A N 1
ATOM 1439 C CA . ILE A 1 188 ? 21.733 15.689 21.476 1.00 20.02 183 ILE A CA 1
ATOM 1440 C C . ILE A 1 188 ? 21.924 16.533 22.732 1.00 22.36 183 ILE A C 1
ATOM 1441 O O . ILE A 1 188 ? 22.661 16.147 23.653 1.00 20.78 183 ILE A O 1
ATOM 1446 N N . ALA A 1 189 ? 21.329 17.746 22.739 1.00 19.31 184 ALA A N 1
ATOM 1447 C CA . ALA A 1 189 ? 21.547 18.691 23.819 1.00 19.54 184 ALA A CA 1
ATOM 1448 C C . ALA A 1 189 ? 20.624 18.557 25.018 1.00 18.78 184 ALA A C 1
ATOM 1449 O O . ALA A 1 189 ? 20.734 19.375 25.935 1.00 21.86 184 ALA A O 1
ATOM 1451 N N . ASN A 1 190 ? 19.692 17.606 24.979 1.00 19.22 185 ASN A N 1
ATOM 1452 C CA . ASN A 1 190 ? 18.768 17.378 26.080 1.00 22.01 185 ASN A CA 1
ATOM 1453 C C . ASN A 1 190 ? 17.982 18.654 26.338 1.00 20.94 185 ASN A C 1
ATOM 1454 O O . ASN A 1 190 ? 17.810 19.103 27.486 1.00 22.02 185 ASN A O 1
ATOM 1459 N N . SER A 1 191 ? 17.530 19.293 25.250 1.00 18.23 186 SER A N 1
ATOM 1460 C CA . SER A 1 191 ? 16.848 20.581 25.371 1.00 17.65 186 SER A CA 1
ATOM 1461 C C . SER A 1 191 ? 15.552 20.542 24.582 1.00 17.80 186 SER A C 1
ATOM 1462 O O . SER A 1 191 ? 15.419 21.259 23.590 1.00 16.90 186 SER A O 1
ATOM 1465 N N . PRO A 1 192 ? 14.575 19.683 24.958 1.00 17.70 187 PRO A N 1
ATOM 1466 C CA . PRO A 1 192 ? 13.355 19.523 24.176 1.00 18.36 187 PRO A CA 1
ATOM 1467 C C . PRO A 1 192 ? 12.523 20.790 24.062 1.00 16.60 187 PRO A C 1
ATOM 1468 O O . PRO A 1 192 ? 11.899 21.023 23.029 1.00 17.18 187 PRO A O 1
ATOM 1472 N N . GLU A 1 193 ? 12.531 21.620 25.088 1.00 17.74 188 GLU A N 1
ATOM 1473 C CA . GLU A 1 193 ? 11.738 22.832 25.001 1.00 18.43 188 GLU A CA 1
ATOM 1474 C C . GLU A 1 193 ? 12.306 23.796 23.976 1.00 16.71 188 GLU A C 1
ATOM 1475 O O . GLU A 1 193 ? 11.553 24.428 23.251 1.00 17.56 188 GLU A O 1
ATOM 1481 N N . GLU A 1 194 ? 13.651 23.930 23.902 1.00 17.04 189 GLU A N 1
ATOM 1482 C CA . GLU A 1 194 ? 14.290 24.741 22.892 1.00 16.21 189 GLU A CA 1
ATOM 1483 C C . GLU A 1 194 ? 13.974 24.196 21.503 1.00 15.75 189 GLU A C 1
ATOM 1484 O O . GLU A 1 194 ? 13.729 24.958 20.559 1.00 16.29 189 GLU A O 1
ATOM 1490 N N . ALA A 1 195 ? 14.046 22.874 21.360 1.00 15.54 190 ALA A N 1
ATOM 1491 C CA . ALA A 1 195 ? 13.676 22.209 20.106 1.00 14.61 190 ALA A CA 1
ATOM 1492 C C . ALA A 1 195 ? 12.283 22.591 19.638 1.00 15.80 190 ALA A C 1
ATOM 1493 O O . ALA A 1 195 ? 12.101 22.940 18.483 1.00 16.51 190 ALA A O 1
ATOM 1495 N N . ILE A 1 196 ? 11.302 22.411 20.524 1.00 15.54 191 ILE A N 1
ATOM 1496 C CA . ILE A 1 196 ? 9.923 22.756 20.215 1.00 16.01 191 ILE A CA 1
ATOM 1497 C C . ILE A 1 196 ? 9.735 24.248 19.873 1.00 15.54 191 ILE A C 1
ATOM 1498 O O . ILE A 1 196 ? 9.094 24.588 18.896 1.00 16.63 191 ILE A O 1
ATOM 1503 N N A SER A 1 197 ? 10.332 25.129 20.674 0.50 15.75 192 SER A N 1
ATOM 1504 N N B SER A 1 197 ? 10.344 25.133 20.660 0.50 16.23 192 SER A N 1
ATOM 1505 C CA A SER A 1 197 ? 10.271 26.557 20.431 0.50 15.77 192 SER A CA 1
ATOM 1506 C CA B SER A 1 197 ? 10.274 26.567 20.436 0.50 16.61 192 SER A CA 1
ATOM 1507 C C A SER A 1 197 ? 10.789 26.873 19.038 0.50 16.56 192 SER A C 1
ATOM 1508 C C B SER A 1 197 ? 10.871 26.989 19.100 0.50 17.01 192 SER A C 1
ATOM 1509 O O A SER A 1 197 ? 10.116 27.533 18.252 0.50 16.31 192 SER A O 1
ATOM 1510 O O B SER A 1 197 ? 10.344 27.844 18.397 0.50 16.89 192 SER A O 1
ATOM 1515 N N . LEU A 1 198 ? 11.987 26.357 18.734 1.00 16.41 193 LEU A N 1
ATOM 1516 C CA . LEU A 1 198 ? 12.599 26.681 17.457 1.00 16.92 193 LEU A CA 1
ATOM 1517 C C . LEU A 1 198 ? 11.713 26.200 16.313 1.00 16.53 193 LEU A C 1
ATOM 1518 O O . LEU A 1 198 ? 11.520 26.913 15.315 1.00 17.22 193 LEU A O 1
ATOM 1523 N N . ALA A 1 199 ? 11.214 24.973 16.413 1.00 15.17 194 ALA A N 1
ATOM 1524 C CA . ALA A 1 199 ? 10.405 24.443 15.328 1.00 16.14 194 ALA A CA 1
ATOM 1525 C C . ALA A 1 199 ? 9.122 25.264 15.133 1.00 16.36 194 ALA A C 1
ATOM 1526 O O . ALA A 1 199 ? 8.731 25.570 14.008 1.00 17.08 194 ALA A O 1
ATOM 1528 N N . LYS A 1 200 ? 8.474 25.627 16.237 1.00 17.12 195 LYS A N 1
ATOM 1529 C CA . LYS A 1 200 ? 7.228 26.401 16.151 1.00 18.22 195 LYS A CA 1
ATOM 1530 C C . LYS A 1 200 ? 7.442 27.790 15.579 1.00 17.63 195 LYS A C 1
ATOM 1531 O O . LYS A 1 200 ? 6.743 28.230 14.674 1.00 17.79 195 LYS A O 1
ATOM 1537 N N .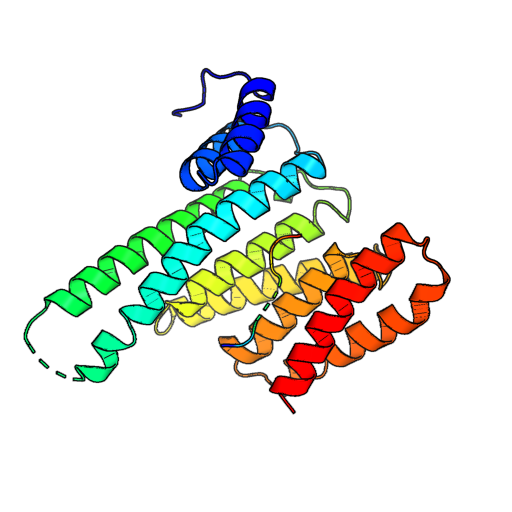 THR A 1 201 ? 8.452 28.495 16.054 1.00 16.12 196 THR A N 1
ATOM 1538 C CA . THR A 1 201 ? 8.719 29.832 15.570 1.00 17.33 196 THR A CA 1
ATOM 1539 C C . THR A 1 201 ? 9.114 29.780 14.097 1.00 16.99 196 THR A C 1
ATOM 1540 O O . THR A 1 201 ? 8.663 30.596 13.288 1.00 17.29 196 THR A O 1
ATOM 1544 N N . THR A 1 202 ? 9.931 28.793 13.716 1.00 16.53 197 THR A N 1
ATOM 1545 C CA . THR A 1 202 ? 10.305 28.677 12.312 1.00 16.23 197 THR A CA 1
ATOM 1546 C C . THR A 1 202 ? 9.084 28.440 11.427 1.00 18.52 197 THR A C 1
ATOM 1547 O O . THR A 1 202 ? 8.968 29.058 10.357 1.00 17.69 197 THR A O 1
ATOM 1551 N N . PHE A 1 203 ? 8.195 27.550 11.876 1.00 15.72 198 PHE A N 1
ATOM 1552 C CA . PHE A 1 203 ? 7.010 27.206 11.098 1.00 16.35 198 PHE A CA 1
ATOM 1553 C C . PHE A 1 203 ? 6.169 28.471 10.900 1.00 16.92 198 PHE A C 1
ATOM 1554 O O . PHE A 1 203 ? 5.735 28.754 9.787 1.00 17.27 198 PHE A O 1
ATOM 1562 N N . ASP A 1 204 ? 5.902 29.168 12.000 1.00 16.88 199 ASP A N 1
ATOM 1563 C CA . ASP A 1 204 ? 5.020 30.335 11.987 1.00 19.15 199 ASP A CA 1
ATOM 1564 C C . ASP A 1 204 ? 5.563 31.455 11.116 1.00 18.21 199 ASP A C 1
ATOM 1565 O O . ASP A 1 204 ? 4.807 32.077 10.374 1.00 19.62 199 ASP A O 1
ATOM 1570 N N . GLU A 1 205 ? 6.864 31.702 11.179 1.00 17.51 200 GLU A N 1
ATOM 1571 C CA . GLU A 1 205 ? 7.447 32.762 10.386 1.00 19.19 200 GLU A CA 1
ATOM 1572 C C . GLU A 1 205 ? 7.444 32.402 8.909 1.00 19.39 200 GLU A C 1
ATOM 1573 O O . GLU A 1 205 ? 7.236 33.272 8.054 1.00 20.57 200 GLU A O 1
ATOM 1579 N N . ALA A 1 206 ? 7.598 31.126 8.585 1.00 16.40 201 ALA A N 1
ATOM 1580 C CA . ALA A 1 206 ? 7.509 30.708 7.199 1.00 15.72 201 ALA A CA 1
ATOM 1581 C C . ALA A 1 206 ? 6.064 30.837 6.697 1.00 16.90 201 ALA A C 1
ATOM 1582 O O . ALA A 1 206 ? 5.814 31.246 5.581 1.00 16.18 201 ALA A O 1
ATOM 1584 N N . MET A 1 207 ? 5.101 30.334 7.463 1.00 18.29 202 MET A N 1
ATOM 1585 C CA . MET A 1 207 ? 3.698 30.455 7.078 1.00 18.15 202 MET A CA 1
ATOM 1586 C C . MET A 1 207 ? 3.363 31.870 6.614 1.00 16.72 202 MET A C 1
ATOM 1587 O O . MET A 1 207 ? 2.656 32.064 5.590 1.00 16.27 202 MET A O 1
ATOM 1592 N N . ALA A 1 208 ? 3.814 32.833 7.411 1.00 16.96 203 ALA A N 1
ATOM 1593 C CA . ALA A 1 208 ? 3.518 34.242 7.176 1.00 18.10 203 ALA A CA 1
ATOM 1594 C C . ALA A 1 208 ? 4.136 34.810 5.912 1.00 19.34 203 ALA A C 1
ATOM 1595 O O . ALA A 1 208 ? 3.738 35.891 5.466 1.00 20.43 203 ALA A O 1
ATOM 1597 N N . ASP A 1 209 ? 5.116 34.097 5.320 1.00 18.26 204 ASP A N 1
ATOM 1598 C CA . ASP A 1 209 ? 5.812 34.580 4.134 1.00 18.44 204 ASP A CA 1
ATOM 1599 C C . ASP A 1 209 ? 5.457 33.792 2.871 1.00 17.42 204 ASP A C 1
ATOM 1600 O O . ASP A 1 209 ? 5.929 34.128 1.793 1.00 16.81 204 ASP A O 1
ATOM 1605 N N . LEU A 1 210 ? 4.630 32.745 2.995 1.00 15.72 205 LEU A N 1
ATOM 1606 C CA . LEU A 1 210 ? 4.247 31.906 1.881 1.00 17.19 205 LEU A CA 1
ATOM 1607 C C . LEU A 1 210 ? 3.606 32.707 0.764 1.00 16.69 205 LEU A C 1
ATOM 1608 O O . LEU A 1 210 ? 3.740 32.342 -0.389 1.00 16.89 205 LEU A O 1
ATOM 1613 N N . HIS A 1 211 ? 2.926 33.798 1.103 1.00 17.69 206 HIS A N 1
ATOM 1614 C CA . HIS A 1 211 ? 2.168 34.543 0.111 1.00 18.39 206 HIS A CA 1
ATOM 1615 C C . HIS A 1 211 ? 3.086 35.160 -0.944 1.00 20.54 206 HIS A C 1
ATOM 1616 O O . HIS A 1 211 ? 2.598 35.551 -2.002 1.00 19.20 206 HIS A O 1
ATOM 1623 N N . THR A 1 212 ? 4.395 35.255 -0.627 1.00 19.20 207 THR A N 1
ATOM 1624 C CA . THR A 1 212 ? 5.341 35.923 -1.506 1.00 20.80 207 THR A CA 1
ATOM 1625 C C . THR A 1 212 ? 5.867 35.001 -2.595 1.00 20.69 207 THR A C 1
ATOM 1626 O O . THR A 1 212 ? 6.539 35.488 -3.489 1.00 23.69 207 THR A O 1
ATOM 1630 N N . LEU A 1 213 ? 5.612 33.702 -2.446 1.00 19.29 208 LEU A N 1
ATOM 1631 C CA . LEU A 1 213 ? 6.240 32.651 -3.225 1.00 19.98 208 LEU A CA 1
ATOM 1632 C C . LEU A 1 213 ? 5.494 32.299 -4.499 1.00 23.09 208 LEU A C 1
ATOM 1633 O O . LEU A 1 213 ? 4.275 32.259 -4.543 1.00 23.73 208 LEU A O 1
ATOM 1638 N N . SER A 1 214 ? 6.277 32.000 -5.542 1.00 23.98 209 SER A N 1
ATOM 1639 C CA . SER A 1 214 ? 5.761 31.263 -6.681 1.00 26.02 209 SER A CA 1
ATOM 1640 C C . SER A 1 214 ? 5.355 29.839 -6.332 1.00 28.70 209 SER A C 1
ATOM 1641 O O . SER A 1 214 ? 5.705 29.338 -5.267 1.00 27.85 209 SER A O 1
ATOM 1644 N N . GLU A 1 215 ? 4.617 29.193 -7.251 1.00 28.69 210 GLU A N 1
ATOM 1645 C CA . GLU A 1 215 ? 4.151 27.837 -7.019 1.00 32.85 210 GLU A CA 1
ATOM 1646 C C . GLU A 1 215 ? 5.302 26.863 -6.732 1.00 34.69 210 GLU A C 1
ATOM 1647 O O . GLU A 1 215 ? 5.204 26.035 -5.825 1.00 32.04 210 GLU A O 1
ATOM 1653 N N . ASP A 1 216 ? 6.414 26.951 -7.475 1.00 34.08 211 ASP A N 1
ATOM 1654 C CA . ASP A 1 216 ? 7.518 26.017 -7.274 1.00 35.82 211 ASP A CA 1
ATOM 1655 C C . ASP A 1 216 ? 8.250 26.215 -5.936 1.00 32.03 211 ASP A C 1
ATOM 1656 O O . ASP A 1 216 ? 8.600 25.253 -5.257 1.00 30.98 211 ASP A O 1
ATOM 1661 N N . SER A 1 217 ? 8.418 27.470 -5.538 1.00 29.65 212 SER A N 1
ATOM 1662 C CA . SER A 1 217 ? 9.042 27.782 -4.263 1.00 26.42 212 SER A CA 1
ATOM 1663 C C . SER A 1 217 ? 8.129 27.389 -3.104 1.00 23.98 212 SER A C 1
ATOM 1664 O O . SER A 1 217 ? 8.581 26.901 -2.064 1.00 22.80 212 SER A O 1
ATOM 1667 N N . TYR A 1 218 ? 6.843 27.685 -3.278 1.00 24.29 213 TYR A N 1
ATOM 1668 C CA . TYR A 1 218 ? 5.839 27.280 -2.316 1.00 21.96 213 TYR A CA 1
ATOM 1669 C C . TYR A 1 218 ? 5.908 25.784 -2.032 1.00 21.72 213 TYR A C 1
ATOM 1670 O O . TYR A 1 218 ? 5.779 25.368 -0.881 1.00 20.12 213 TYR A O 1
ATOM 1679 N N . LYS A 1 219 ? 6.020 24.966 -3.099 1.00 22.05 214 LYS A N 1
ATOM 1680 C CA . LYS A 1 219 ? 6.100 23.520 -2.929 1.00 26.08 214 LYS A CA 1
ATOM 1681 C C . LYS A 1 219 ? 7.267 23.111 -2.028 1.00 23.17 214 LYS A C 1
ATOM 1682 O O . LYS A 1 219 ? 7.115 22.292 -1.139 1.00 24.16 214 LYS A O 1
ATOM 1688 N N . ASP A 1 220 ? 8.441 23.676 -2.292 1.00 23.62 215 ASP A N 1
ATOM 1689 C CA . ASP A 1 220 ? 9.614 23.328 -1.509 1.00 24.08 215 ASP A CA 1
ATOM 1690 C C . ASP A 1 220 ? 9.515 23.772 -0.049 1.00 21.91 215 ASP A C 1
ATOM 1691 O O . ASP A 1 220 ? 9.788 23.004 0.878 1.00 21.11 215 ASP A O 1
ATOM 1696 N N . SER A 1 221 ? 9.096 25.026 0.164 1.00 19.86 216 SER A N 1
ATOM 1697 C CA . SER A 1 221 ? 8.969 25.547 1.523 1.00 19.17 216 SER A CA 1
ATOM 1698 C C . SER A 1 221 ? 7.948 24.727 2.317 1.00 18.31 216 SER A C 1
ATOM 1699 O O . SER A 1 221 ? 8.159 24.360 3.489 1.00 18.69 216 SER A O 1
ATOM 1702 N N . THR A 1 222 ? 6.779 24.464 1.706 1.00 18.04 217 THR A N 1
ATOM 1703 C CA . THR A 1 222 ? 5.758 23.769 2.440 1.00 18.76 217 THR A CA 1
ATOM 1704 C C . THR A 1 222 ? 6.119 22.324 2.750 1.00 18.66 217 THR A C 1
ATOM 1705 O O . THR A 1 222 ? 5.694 21.815 3.784 1.00 20.79 217 THR A O 1
ATOM 1709 N N . LEU A 1 223 ? 6.912 21.701 1.893 1.00 19.11 218 LEU A N 1
ATOM 1710 C CA . LEU A 1 223 ? 7.403 20.349 2.198 1.00 21.04 218 LEU A CA 1
ATOM 1711 C C . LEU A 1 223 ? 8.176 20.362 3.508 1.00 20.44 218 LEU A C 1
ATOM 1712 O O . LEU A 1 223 ? 7.948 19.518 4.380 1.00 20.87 218 LEU A O 1
ATOM 1717 N N . ILE A 1 224 ? 9.085 21.327 3.655 1.00 17.79 219 ILE A N 1
ATOM 1718 C CA . ILE A 1 224 ? 9.903 21.324 4.864 1.00 17.30 219 ILE A CA 1
ATOM 1719 C C . ILE A 1 224 ? 9.062 21.719 6.073 1.00 17.84 219 ILE A C 1
ATOM 1720 O O . ILE A 1 224 ? 9.272 21.243 7.188 1.00 17.80 219 ILE A O 1
ATOM 1725 N N . MET A 1 225 ? 8.135 22.670 5.861 1.00 17.94 220 MET A N 1
ATOM 1726 C CA . MET A 1 225 ? 7.249 23.063 6.938 1.00 17.53 220 MET A CA 1
ATOM 1727 C C . MET A 1 225 ? 6.473 21.866 7.479 1.00 17.99 220 MET A C 1
ATOM 1728 O O . MET A 1 225 ? 6.269 21.756 8.693 1.00 17.03 220 MET A O 1
ATOM 1733 N N . GLN A 1 226 ? 6.034 20.974 6.582 1.00 17.63 221 GLN A N 1
ATOM 1734 C CA . GLN A 1 226 ? 5.349 19.764 7.010 1.00 17.54 221 GLN A CA 1
ATOM 1735 C C . GLN A 1 226 ? 6.244 18.863 7.865 1.00 18.10 221 GLN A C 1
ATOM 1736 O O . GLN A 1 226 ? 5.805 18.316 8.875 1.00 19.85 221 GLN A O 1
ATOM 1742 N N . LEU A 1 227 ? 7.538 18.782 7.525 1.00 18.51 222 LEU A N 1
ATOM 1743 C CA . LEU A 1 227 ? 8.454 18.023 8.362 1.00 19.39 222 LEU A CA 1
ATOM 1744 C C . LEU A 1 227 ? 8.678 18.662 9.734 1.00 18.46 222 LEU A C 1
ATOM 1745 O O . LEU A 1 227 ? 8.800 17.952 10.710 1.00 18.62 222 LEU A O 1
ATOM 1750 N N . LEU A 1 228 ? 8.741 20.002 9.831 1.00 17.52 223 LEU A N 1
ATOM 1751 C CA . LEU A 1 228 ? 8.733 20.660 11.132 1.00 17.89 223 LEU A CA 1
ATOM 1752 C C . LEU A 1 228 ? 7.490 20.280 11.931 1.00 19.25 223 LEU A C 1
ATOM 1753 O O . LEU A 1 228 ? 7.593 19.966 13.113 1.00 19.53 223 LEU A O 1
ATOM 1758 N N . ARG A 1 229 ? 6.307 20.376 11.299 1.00 18.95 224 ARG A N 1
ATOM 1759 C CA . ARG A 1 229 ? 5.049 20.032 11.960 1.00 21.19 224 ARG A CA 1
ATOM 1760 C C . ARG A 1 229 ? 5.044 18.580 12.439 1.00 20.69 224 ARG A C 1
ATOM 1761 O O . ARG A 1 229 ? 4.577 18.282 13.528 1.00 21.23 224 ARG A O 1
ATOM 1769 N N . ASP A 1 230 ? 5.560 17.677 11.595 1.00 20.64 225 ASP A N 1
ATOM 1770 C CA . ASP A 1 230 ? 5.639 16.271 11.952 1.00 19.74 225 ASP A CA 1
ATOM 1771 C C . ASP A 1 230 ? 6.475 16.089 13.213 1.00 19.09 225 ASP A C 1
ATOM 1772 O O . ASP A 1 230 ? 6.087 15.304 14.076 1.00 20.76 225 ASP A O 1
ATOM 1777 N N . ASN A 1 231 ? 7.609 16.802 13.335 1.00 18.77 226 ASN A N 1
ATOM 1778 C CA . ASN A 1 231 ? 8.399 16.696 14.540 1.00 17.54 226 ASN A CA 1
ATOM 1779 C C . ASN A 1 231 ? 7.656 17.269 15.739 1.00 18.42 226 ASN A C 1
ATOM 1780 O O . ASN A 1 231 ? 7.693 16.679 16.810 1.00 20.01 226 ASN A O 1
ATOM 1785 N N . LEU A 1 232 ? 7.019 18.431 15.572 1.00 18.49 227 LEU A N 1
ATOM 1786 C CA . LEU A 1 232 ? 6.234 19.006 16.655 1.00 20.57 227 LEU A CA 1
ATOM 1787 C C . LEU A 1 232 ? 5.155 18.056 17.146 1.00 21.55 227 LEU A C 1
ATOM 1788 O O . LEU A 1 232 ? 4.977 17.947 18.354 1.00 21.98 227 LEU A O 1
ATOM 1793 N N . THR A 1 233 ? 4.491 17.365 16.225 1.00 22.21 228 THR A N 1
ATOM 1794 C CA . THR A 1 233 ? 3.522 16.327 16.578 1.00 25.08 228 THR A CA 1
ATOM 1795 C C . THR A 1 233 ? 4.140 15.198 17.410 1.00 27.73 228 THR A C 1
ATOM 1796 O O . THR A 1 233 ? 3.573 14.737 18.411 1.00 29.17 228 THR A O 1
ATOM 1800 N N . LEU A 1 234 ? 5.320 14.724 17.004 1.00 27.26 229 LEU A N 1
ATOM 1801 C CA . LEU A 1 234 ? 5.990 13.661 17.734 1.00 28.06 229 LEU A CA 1
ATOM 1802 C C . LEU A 1 234 ? 6.423 14.109 19.131 1.00 29.31 229 LEU A C 1
ATOM 1803 O O . LEU A 1 234 ? 6.410 13.316 20.074 1.00 29.59 229 LEU A O 1
ATOM 1808 N N . TRP A 1 235 ? 6.768 15.392 19.277 1.00 25.39 230 TRP A N 1
ATOM 1809 C CA . TRP A 1 235 ? 7.393 15.890 20.491 1.00 24.93 230 TRP A CA 1
ATOM 1810 C C . TRP A 1 235 ? 6.384 16.417 21.510 1.00 25.89 230 TRP A C 1
ATOM 1811 O O . TRP A 1 235 ? 6.785 16.758 22.612 1.00 28.22 230 TRP A O 1
ATOM 1822 N N . THR A 1 236 ? 5.115 16.560 21.093 1.00 29.10 231 THR A N 1
ATOM 1823 C CA . THR A 1 236 ? 4.053 17.068 21.952 1.00 33.25 231 THR A CA 1
ATOM 1824 C C . THR A 1 236 ? 2.810 16.116 21.929 1.00 39.81 231 THR A C 1
ATOM 1825 O O . THR A 1 236 ? 1.801 16.441 22.582 1.00 45.78 231 THR A O 1
ATOM 1830 N N . ARG B 2 2 ? 14.547 7.657 16.961 1.00 51.95 211 ARG P N 1
ATOM 1831 C CA . ARG B 2 2 ? 15.061 9.032 16.993 1.00 51.07 211 ARG P CA 1
A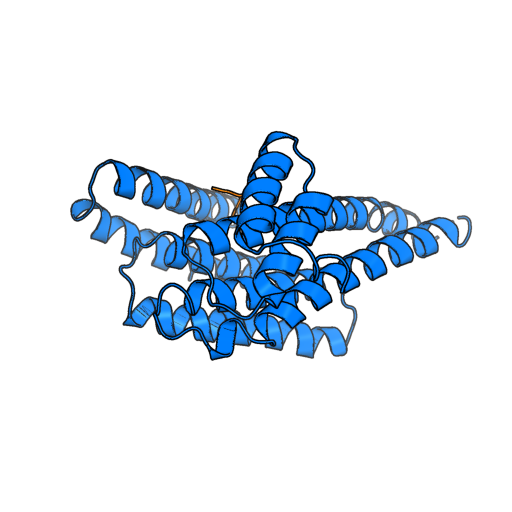TOM 1832 C C . ARG B 2 2 ? 14.235 9.923 16.061 1.00 46.41 211 ARG P C 1
ATOM 1833 O O . ARG B 2 2 ? 13.641 9.454 15.090 1.00 43.45 211 ARG P O 1
ATOM 1841 N N . THR B 2 3 ? 14.199 11.232 16.355 1.00 36.13 212 THR P N 1
ATOM 1842 C CA . THR B 2 3 ? 13.442 12.159 15.536 1.00 31.48 212 THR P CA 1
ATOM 1843 C C . THR B 2 3 ? 13.991 12.288 14.113 1.00 26.99 212 THR P C 1
ATOM 1844 O O . THR B 2 3 ? 15.179 12.460 13.910 1.00 26.57 212 THR P O 1
ATOM 1848 N N . PRO B 2 4 ? 13.128 12.315 13.075 1.00 31.44 213 PRO P N 1
ATOM 1849 C CA . PRO B 2 4 ? 13.625 12.635 11.743 1.00 27.57 213 PRO P CA 1
ATOM 1850 C C . PRO B 2 4 ? 14.241 14.022 11.504 1.00 23.20 213 PRO P C 1
ATOM 1851 O O . PRO B 2 4 ? 13.660 15.082 11.739 1.00 21.30 213 PRO P O 1
ATOM 1865 N N . LEU B 2 6 ? 16.367 16.401 8.283 1.00 17.02 215 LEU P N 1
ATOM 1866 C CA . LEU B 2 6 ? 16.011 16.686 6.903 1.00 17.11 215 LEU P CA 1
ATOM 1867 C C . LEU B 2 6 ? 16.382 15.489 6.022 1.00 18.81 215 LEU P C 1
ATOM 1868 O O . LEU B 2 6 ? 17.518 15.039 6.083 1.00 21.54 215 LEU P O 1
ATOM 1873 N N . PRO B 2 7 ? 15.476 14.999 5.162 1.00 20.08 216 PRO P N 1
ATOM 1874 C CA . PRO B 2 7 ? 15.824 14.012 4.134 1.00 22.52 216 PRO P CA 1
ATOM 1875 C C . PRO B 2 7 ? 16.500 14.681 2.940 1.00 24.18 216 PRO P C 1
ATOM 1876 O O . PRO B 2 7 ? 16.522 15.901 2.841 1.00 24.94 216 PRO P O 1
ATOM 1880 N N . THR B 2 8 ? 16.972 13.897 1.957 1.00 29.82 217 THR P N 1
ATOM 1881 C CA . THR B 2 8 ? 17.409 14.524 0.715 1.00 31.97 217 THR P CA 1
ATOM 1882 C C . THR B 2 8 ? 16.256 15.177 -0.056 1.00 30.72 217 THR P C 1
ATOM 1883 O O . THR B 2 8 ? 15.094 14.792 0.087 1.00 31.23 217 THR P O 1
ATOM 1887 N N . PRO B 2 9 ? 16.538 16.231 -0.857 1.00 33.15 218 PRO P N 1
ATOM 1888 C CA . PRO B 2 9 ? 15.490 16.927 -1.612 1.00 35.51 218 PRO P CA 1
ATOM 1889 C C . PRO B 2 9 ? 14.675 16.001 -2.519 1.00 40.47 218 PRO P C 1
ATOM 1890 O O . PRO B 2 9 ? 13.453 16.164 -2.715 1.00 42.40 218 PRO P O 1
#

Secondary structure (DSSP, 8-state):
-TTTTS-HHHHHHHHHHHHHTT-HHHHHHHHHHHHHT-PPP-HHHHHHHHHHHHHHHHHHHHHHHHHHHHHHHH---SHHHHHHHHHHHHHHHHHHHHHHHIIIIIHHH--SHHHHHHHHHHHHHHHHHHHHH--SHHHHHHHHHHHHHHHHHHHHHHHHS-TT-HHHHHHHHHHHHHHHHTSS-HHHHHHHHHHHHHHHHTTGGG--HHHHHHHHHHHHHHHHHHHHH-/-------

GO terms:
  GO:0001836 release of cytochrome c from mitochondria (P, IDA)
  GO:0008630 intrinsic apoptotic signaling pathway in response to DNA damage (P, IDA)
  GO:0005515 protein binding (F, IPI)
  GO:0050815 phosphoserine residue binding (F, IDA)
  GO:0005634 nucleus (C, IDA)
  GO:0005737 cytoplasm (C, IDA)
  GO:0005829 cytosol (C, IDA)
  GO:0045824 negative regulation of innate immune response (P, IDA)
  GO:0140311 protein sequestering activity (F, IDA)
  GO:0005737 cytoplasm (C, EXP)
  GO:0005576 extracellular region (C, TAS)
  GO:0008426 protein kinase C inhibitor activity (F, TAS)
  GO:0006469 negative regulation of protein kinase activity (P, TAS)
  GO:0007165 signal transduction (P, TAS)
  GO:0005829 cytosol (C, TAS)
  GO:0042802 identical protein binding (F, IPI)
  GO:0045296 cadherin binding (F, HDA)
  GO:0070062 extracellular exosome (C, HDA)
  GO:0045785 positive regulation of cell adhesion (P, IMP)
  GO:1903829 positive regulation of protein localization (P, IMP)

Organism: Homo sapiens (NCBI:txid9606)

Sequence (237 aa):
GAMGSMERASLIQKAKLAEQAERYEDMAAFMKGAVEKGEELSCEERNLLSVAYKNVVGGQRAAWRVLSSSIEQKSNKGPEVREYRKKVETELQGVCDTVLGLLDSHLIKEAGDAESSRVFYLKMKGDYYRYLAEVATGDDKKRIIDSARSAYQEAMDISKKEMPPTNPIRLGLALNFSVFHYEIANSPEEAISSLAKTTFDEAMADLHTLSEDSYKDSTLIMQLLRDNLTLWTRTPLPTP

Solvent-accessible surface area: 12692 Å² total

Nearest PDB structures (foldseek):
  6rl4-assembly1_A-2  TM=9.974E-01  e=3.299E-28  Homo sapiens
  7biy-assembly1_A  TM=9.977E-01  e=4.538E-28  Homo sapiens
  7or8-assembly1_A  TM=1.000E+00  e=7.158E-28  Homo sapiens
  6yr5-assembly2_D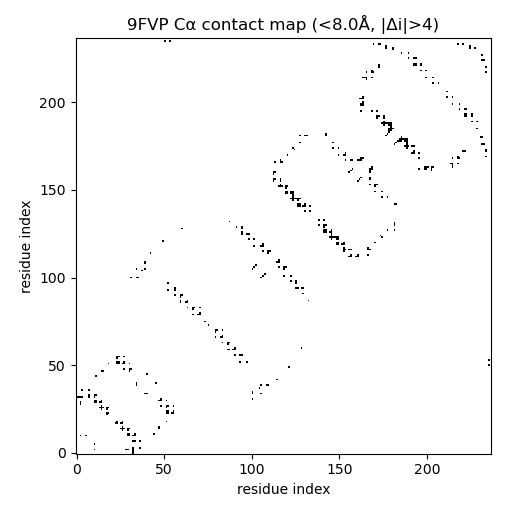-2  TM=9.870E-01  e=4.429E-27  Homo sapiens
  6qzr-assembly1_C-2  TM=9.821E-01  e=5.821E-27  Homo sapiens

InterPro domains:
  IPR000308 14-3-3 protein [PIRSF000868] (2-239)
  IPR000308 14-3-3 protein [PR00305] (35-64)
  IPR000308 14-3-3 protein [PR00305] (84-108)
  IPR000308 14-3-3 protein [PR00305] (115-137)
  IPR000308 14-3-3 protein [PR00305] (150-176)
  IPR000308 14-3-3 protein [PR00305] (177-203)
  IPR000308 14-3-3 protein [PR00305] (204-233)
  IPR000308 14-3-3 protein [PTHR18860] (4-234)
  IPR023409 14-3-3 protein, conserved site [PS00796] (41-51)
  IPR023409 14-3-3 protein, conserved site [PS00797] (213-232)
  IPR023410 14-3-3 domain [PF00244] (9-231)
  IPR023410 14-3-3 domain [SM00101] (3-244)
  IPR036815 14-3-3 domain superfamily [G3DSA:1.20.190.20] (1-242)
  IPR036815 14-3-3 domain superfamily [SSF48445] (1-232)
  IPR037435 14-3-3 protein sigma [cd10019] (1-242)

B-factor: mean 22.66, std 9.71, range [12.46, 68.46]